Protein AF-K5YUV5-F1 (afdb_monomer_lite)

Structure (mmCIF, N/CA/C/O backbone):
data_AF-K5YUV5-F1
#
_entry.id   AF-K5YUV5-F1
#
loop_
_atom_site.group_PDB
_atom_site.id
_atom_site.type_symbol
_atom_site.label_atom_id
_atom_site.label_alt_id
_atom_site.label_comp_id
_atom_site.label_asym_id
_atom_site.label_entity_id
_atom_site.label_seq_id
_atom_site.pdbx_PDB_ins_code
_atom_site.Cartn_x
_atom_site.Cartn_y
_atom_site.Cartn_z
_atom_site.occupancy
_atom_site.B_iso_or_equiv
_atom_site.auth_seq_id
_atom_site.auth_comp_id
_atom_site.auth_asym_id
_atom_site.auth_atom_id
_atom_site.pdbx_PDB_model_num
ATOM 1 N N . MET A 1 1 ? 18.584 -21.346 -9.685 1.00 51.97 1 MET A N 1
ATOM 2 C CA . MET A 1 1 ? 19.567 -20.514 -10.419 1.00 51.97 1 MET A CA 1
ATOM 3 C C . MET A 1 1 ? 19.430 -19.004 -10.190 1.00 51.97 1 MET A C 1
ATOM 5 O O . MET A 1 1 ? 20.177 -18.525 -9.355 1.00 51.97 1 MET A O 1
ATOM 9 N N . ILE A 1 2 ? 18.523 -18.225 -10.816 1.00 59.28 2 ILE A N 1
ATOM 10 C CA . ILE A 1 2 ? 18.472 -16.748 -10.579 1.00 59.28 2 ILE A CA 1
ATOM 11 C C . ILE A 1 2 ? 18.138 -16.396 -9.119 1.00 59.28 2 ILE A C 1
ATOM 13 O O . ILE A 1 2 ? 18.757 -15.507 -8.543 1.00 59.28 2 ILE A O 1
ATOM 17 N N . TYR A 1 3 ? 17.198 -17.115 -8.500 1.00 56.66 3 TYR A N 1
ATOM 18 C CA . TYR A 1 3 ? 16.814 -16.885 -7.101 1.00 56.66 3 TYR A CA 1
ATOM 19 C C . TYR A 1 3 ? 17.945 -17.167 -6.107 1.00 56.66 3 TYR A C 1
ATOM 21 O O . TYR A 1 3 ? 18.105 -16.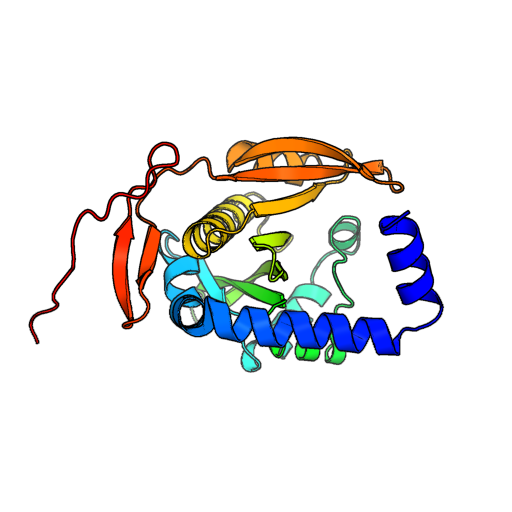430 -5.141 1.00 56.66 3 TYR A O 1
ATOM 29 N N . GLU A 1 4 ? 18.756 -18.193 -6.362 1.00 59.91 4 GLU A N 1
ATOM 30 C CA . GLU A 1 4 ? 19.923 -18.519 -5.533 1.00 59.91 4 GLU A CA 1
ATOM 31 C C . GLU A 1 4 ? 21.031 -17.487 -5.726 1.00 59.91 4 GLU A C 1
ATOM 33 O O . GLU A 1 4 ? 21.670 -17.084 -4.761 1.00 59.91 4 GLU A O 1
ATOM 38 N N . LEU A 1 5 ? 21.204 -16.985 -6.954 1.00 64.62 5 LEU A N 1
ATOM 39 C CA . LEU A 1 5 ? 22.136 -15.899 -7.236 1.00 64.62 5 LEU A CA 1
ATOM 40 C C . LEU A 1 5 ? 21.724 -14.611 -6.511 1.00 64.62 5 LEU A C 1
ATOM 42 O O . LEU A 1 5 ? 22.554 -13.975 -5.874 1.00 64.62 5 LEU A O 1
ATOM 46 N N . ALA A 1 6 ? 20.437 -14.253 -6.552 1.00 62.56 6 ALA A N 1
ATOM 47 C CA . ALA A 1 6 ? 19.901 -13.102 -5.828 1.00 62.56 6 ALA A CA 1
ATOM 48 C C . ALA A 1 6 ? 20.069 -13.255 -4.308 1.00 62.56 6 ALA A C 1
ATOM 50 O O . ALA A 1 6 ? 20.404 -12.287 -3.629 1.00 62.56 6 ALA A O 1
ATOM 51 N N . TYR A 1 7 ? 19.885 -14.471 -3.786 1.00 63.25 7 TYR A N 1
ATOM 52 C CA . TYR A 1 7 ? 20.109 -14.783 -2.376 1.00 63.25 7 TYR A CA 1
ATOM 53 C C . TYR A 1 7 ? 21.587 -14.606 -1.984 1.00 63.25 7 TYR A C 1
ATOM 55 O O . TYR A 1 7 ? 21.886 -13.905 -1.020 1.00 63.25 7 TYR A O 1
ATOM 63 N N . ILE A 1 8 ? 22.518 -15.135 -2.786 1.00 65.94 8 ILE A N 1
ATOM 64 C CA . ILE A 1 8 ? 23.969 -15.001 -2.567 1.00 65.94 8 ILE A CA 1
ATOM 65 C C . ILE A 1 8 ? 24.424 -13.539 -2.675 1.00 65.94 8 ILE A C 1
ATOM 67 O O . ILE A 1 8 ? 25.213 -13.083 -1.848 1.00 65.94 8 ILE A O 1
ATOM 71 N N . ILE A 1 9 ? 23.924 -12.793 -3.664 1.00 61.84 9 ILE A N 1
ATOM 72 C CA . ILE A 1 9 ? 24.226 -11.364 -3.834 1.00 61.84 9 ILE A CA 1
ATOM 73 C C . ILE A 1 9 ? 23.729 -10.577 -2.617 1.00 61.84 9 ILE A C 1
ATOM 75 O O . ILE A 1 9 ? 24.479 -9.775 -2.069 1.00 61.84 9 ILE A O 1
ATOM 79 N N . LYS A 1 10 ? 22.506 -10.848 -2.147 1.00 60.16 10 LYS A N 1
ATOM 80 C CA . LYS A 1 10 ? 21.942 -10.193 -0.961 1.00 60.16 10 LYS A CA 1
ATOM 81 C C . LYS A 1 10 ? 22.751 -10.483 0.308 1.00 60.16 10 LYS A C 1
ATOM 83 O O . LYS A 1 10 ? 22.954 -9.575 1.107 1.00 60.16 10 LYS A O 1
ATOM 88 N N . GLU A 1 11 ? 23.202 -11.721 0.503 1.00 64.31 11 GLU A N 1
ATOM 89 C CA . GLU A 1 11 ? 23.924 -12.110 1.723 1.00 64.31 11 GLU A CA 1
ATOM 90 C C . GLU A 1 11 ? 25.406 -11.720 1.725 1.00 64.31 11 GLU A C 1
ATOM 92 O O . GLU A 1 11 ? 25.952 -11.431 2.787 1.00 64.31 11 GLU A O 1
ATOM 97 N N . ARG A 1 12 ? 26.077 -11.717 0.564 1.00 65.75 12 ARG A N 1
ATOM 98 C CA . ARG A 1 12 ? 27.537 -11.515 0.487 1.00 65.75 12 ARG A CA 1
ATOM 99 C C . ARG A 1 12 ? 27.966 -10.183 -0.122 1.00 65.75 12 ARG A C 1
ATOM 101 O O . ARG A 1 12 ? 29.125 -9.812 0.029 1.00 65.75 12 ARG A O 1
ATOM 108 N N . LEU A 1 13 ? 27.074 -9.476 -0.819 1.00 68.25 13 LEU A N 1
ATOM 109 C CA . LEU A 1 13 ? 27.384 -8.267 -1.591 1.00 68.25 13 LEU A CA 1
ATOM 110 C C . LEU A 1 13 ? 26.270 -7.221 -1.417 1.00 68.25 13 LEU A C 1
ATOM 112 O O . LEU A 1 13 ? 25.667 -6.768 -2.390 1.00 68.25 13 LEU A O 1
ATOM 116 N N . SER A 1 14 ? 26.003 -6.821 -0.169 1.00 68.12 14 SER A N 1
ATOM 117 C CA . SER A 1 14 ? 24.954 -5.844 0.171 1.00 68.12 14 SER A CA 1
ATOM 118 C C . SER A 1 14 ? 25.060 -4.537 -0.625 1.00 68.12 14 SER A C 1
ATOM 120 O O . SER A 1 14 ? 24.041 -3.991 -1.027 1.00 68.12 14 SER A O 1
ATOM 122 N N . PHE A 1 15 ? 26.275 -4.092 -0.968 1.00 72.94 15 PHE A N 1
ATOM 123 C CA . PHE A 1 15 ? 26.473 -2.901 -1.801 1.00 72.94 15 PHE A CA 1
ATOM 124 C C . PHE A 1 15 ? 25.885 -3.047 -3.217 1.00 72.94 15 PHE A C 1
ATOM 126 O O . PHE A 1 15 ? 25.394 -2.075 -3.783 1.00 72.94 15 PHE A O 1
ATOM 133 N N . ILE A 1 16 ? 25.916 -4.249 -3.809 1.00 76.94 16 ILE A N 1
ATOM 134 C CA . ILE A 1 16 ? 25.319 -4.505 -5.130 1.00 76.94 16 ILE A CA 1
ATOM 135 C C . ILE A 1 16 ? 23.802 -4.445 -5.016 1.00 76.94 16 ILE A C 1
ATOM 137 O O . ILE A 1 16 ? 23.136 -3.921 -5.906 1.00 76.94 16 ILE A O 1
ATOM 141 N N . TRP A 1 17 ? 23.257 -4.957 -3.913 1.00 76.38 17 TRP A N 1
ATOM 142 C CA . TRP A 1 17 ? 21.833 -4.859 -3.634 1.00 76.38 17 TRP A CA 1
ATOM 143 C C . TRP A 1 17 ? 21.384 -3.399 -3.517 1.00 76.38 17 TRP A C 1
ATOM 145 O O . TRP A 1 17 ? 20.415 -3.021 -4.171 1.00 76.38 17 TRP A O 1
ATOM 155 N N . ASP A 1 18 ? 22.139 -2.564 -2.800 1.00 78.25 18 ASP A N 1
ATOM 156 C CA . ASP A 1 18 ? 21.863 -1.127 -2.685 1.00 78.25 18 ASP A CA 1
ATOM 157 C C . ASP A 1 18 ? 21.904 -0.426 -4.055 1.00 78.25 18 ASP A C 1
ATOM 159 O O . ASP A 1 18 ? 21.045 0.400 -4.364 1.00 78.25 18 ASP A O 1
ATOM 163 N N . VAL A 1 19 ? 22.853 -0.797 -4.926 1.00 82.50 19 VAL A N 1
ATOM 164 C CA . VAL A 1 19 ? 22.934 -0.280 -6.306 1.00 82.50 19 VAL A CA 1
ATOM 165 C C . VAL A 1 19 ? 21.738 -0.728 -7.151 1.00 82.50 19 VAL A C 1
ATOM 167 O O . VAL A 1 19 ? 21.197 0.073 -7.914 1.00 82.50 19 VAL A O 1
ATOM 170 N N . ILE A 1 20 ? 21.296 -1.982 -7.020 1.00 83.50 20 ILE A N 1
ATOM 171 C CA . ILE A 1 20 ? 20.109 -2.496 -7.720 1.00 83.50 20 ILE A CA 1
ATOM 172 C C . ILE A 1 20 ? 18.850 -1.770 -7.237 1.00 83.50 20 ILE A C 1
ATOM 174 O O . ILE A 1 20 ? 18.031 -1.355 -8.060 1.00 83.50 20 ILE A O 1
ATOM 178 N N . GLU A 1 21 ? 18.692 -1.591 -5.924 1.00 83.06 21 GLU A N 1
ATOM 179 C CA . GLU A 1 21 ? 17.561 -0.860 -5.351 1.00 83.06 21 GLU A CA 1
ATOM 180 C C . GLU A 1 21 ? 17.558 0.602 -5.801 1.00 83.06 21 GLU A C 1
ATOM 182 O O . GLU A 1 21 ? 16.517 1.102 -6.234 1.00 83.06 21 GLU A O 1
ATOM 187 N N . TRP A 1 22 ? 18.720 1.260 -5.791 1.00 85.25 22 TRP A N 1
ATOM 188 C CA . TRP A 1 22 ? 18.882 2.621 -6.296 1.00 85.25 22 TRP A CA 1
ATOM 189 C C . TRP A 1 22 ? 18.563 2.727 -7.792 1.00 85.25 22 TRP A C 1
ATOM 191 O O . TRP A 1 22 ? 17.821 3.620 -8.209 1.00 85.25 22 TRP A O 1
ATOM 201 N N . GLY A 1 23 ? 19.063 1.792 -8.604 1.00 87.31 23 GLY A N 1
ATOM 202 C CA . GLY A 1 23 ? 18.792 1.737 -10.040 1.00 87.31 23 GLY A CA 1
ATOM 203 C C . GLY A 1 23 ? 17.304 1.547 -10.334 1.00 87.31 23 GLY A C 1
ATOM 204 O O . GLY A 1 23 ? 16.734 2.281 -11.144 1.00 87.31 23 GLY A O 1
ATOM 205 N N . ASN A 1 24 ? 16.646 0.629 -9.617 1.00 88.62 24 ASN A N 1
ATOM 206 C CA . ASN A 1 24 ? 15.199 0.431 -9.695 1.00 88.62 24 ASN A CA 1
ATOM 207 C C . ASN A 1 24 ? 14.446 1.710 -9.308 1.00 88.62 24 ASN A C 1
ATOM 209 O O . ASN A 1 24 ? 13.568 2.139 -10.052 1.00 88.62 24 ASN A O 1
ATOM 213 N N . ALA A 1 25 ? 14.823 2.350 -8.195 1.00 85.94 25 ALA A N 1
ATOM 214 C CA . ALA A 1 25 ? 14.215 3.595 -7.735 1.00 85.94 25 ALA A CA 1
ATOM 215 C C . ALA A 1 25 ? 14.311 4.704 -8.785 1.00 85.94 25 ALA A C 1
ATOM 217 O O . ALA A 1 25 ? 13.310 5.350 -9.111 1.00 85.94 25 ALA A O 1
ATOM 218 N N . LYS A 1 26 ? 15.505 4.901 -9.352 1.00 87.62 26 LYS A N 1
ATOM 219 C CA . LYS A 1 26 ? 15.762 5.964 -10.321 1.00 87.62 26 LYS A CA 1
ATOM 220 C C . LYS A 1 26 ? 15.006 5.738 -11.626 1.00 87.62 26 LYS A C 1
ATOM 222 O O . LYS A 1 26 ? 14.337 6.655 -12.092 1.00 87.62 26 LYS A O 1
ATOM 227 N N . ILE A 1 27 ? 15.086 4.536 -12.197 1.00 89.69 27 ILE A N 1
ATOM 228 C CA . ILE A 1 27 ? 14.436 4.223 -13.476 1.00 89.69 27 ILE A CA 1
ATOM 229 C C . ILE A 1 27 ? 12.913 4.247 -13.322 1.00 89.69 27 ILE A C 1
ATOM 231 O O . ILE A 1 27 ? 12.236 4.846 -14.151 1.00 89.69 27 ILE A O 1
ATOM 235 N N . PHE A 1 28 ? 12.372 3.669 -12.246 1.00 90.25 28 PHE A N 1
ATOM 236 C CA . PHE A 1 28 ? 10.933 3.697 -11.986 1.00 90.25 28 PHE A CA 1
ATOM 237 C C . PHE A 1 28 ? 10.432 5.137 -11.861 1.00 90.25 28 PHE A C 1
ATOM 239 O O . PHE A 1 28 ? 9.482 5.520 -12.534 1.00 90.25 28 PHE A O 1
ATOM 246 N N . SER A 1 29 ? 11.129 5.965 -11.078 1.00 85.38 29 SER A N 1
ATOM 247 C CA . SER A 1 29 ? 10.762 7.376 -10.922 1.00 85.38 29 SER A CA 1
ATOM 248 C C . SER A 1 29 ? 10.766 8.133 -12.243 1.00 85.38 29 SER A C 1
ATOM 250 O O . SER A 1 29 ? 9.959 9.030 -12.403 1.00 85.38 29 SER A O 1
ATOM 252 N N . LEU A 1 30 ? 11.660 7.796 -13.178 1.00 87.75 30 LEU A N 1
ATOM 253 C CA . LEU A 1 30 ? 11.712 8.433 -14.496 1.00 87.75 30 LEU A CA 1
ATOM 254 C C . LEU A 1 30 ? 10.591 7.955 -15.426 1.00 87.75 30 LEU A C 1
ATOM 256 O O . LEU A 1 30 ? 10.061 8.757 -16.189 1.00 87.75 30 LEU A O 1
ATOM 260 N N . ILE A 1 31 ? 10.247 6.665 -15.381 1.00 86.75 31 ILE A N 1
ATOM 261 C CA . ILE A 1 31 ? 9.192 6.086 -16.224 1.00 86.75 31 ILE A CA 1
ATOM 262 C C . ILE A 1 31 ? 7.814 6.606 -15.805 1.00 86.75 31 ILE A C 1
ATOM 264 O O . ILE A 1 31 ? 7.023 6.939 -16.681 1.00 86.75 31 ILE A O 1
ATOM 268 N N . TYR A 1 32 ? 7.563 6.698 -14.496 1.00 85.50 32 TYR A N 1
ATOM 269 C CA . TYR A 1 32 ? 6.247 7.006 -13.926 1.00 85.50 32 TYR A CA 1
ATOM 270 C C . TYR A 1 32 ? 6.145 8.423 -13.328 1.00 85.50 32 TYR A C 1
ATOM 272 O O . TYR A 1 32 ? 5.207 8.698 -12.589 1.00 85.50 32 TYR A O 1
ATOM 280 N N . ASP A 1 33 ? 7.105 9.332 -13.572 1.00 84.38 33 ASP A N 1
ATOM 281 C CA . ASP A 1 33 ? 7.188 10.631 -12.864 1.00 84.38 33 ASP A CA 1
ATOM 282 C C . ASP A 1 33 ? 5.877 11.431 -12.903 1.00 84.38 33 ASP A C 1
ATOM 284 O O . ASP A 1 33 ? 5.497 12.046 -11.912 1.00 84.38 33 ASP A O 1
ATOM 288 N N . LYS A 1 34 ? 5.171 11.400 -14.037 1.00 81.81 34 LYS A N 1
ATOM 289 C CA . LYS A 1 34 ? 3.939 12.173 -14.248 1.00 81.81 34 LYS A CA 1
ATOM 290 C C . LYS A 1 34 ? 2.766 11.557 -13.512 1.00 81.81 34 LYS A C 1
ATOM 292 O O . LYS A 1 34 ? 2.039 12.252 -12.815 1.00 81.81 34 LYS A O 1
ATOM 297 N N . GLU A 1 35 ? 2.614 10.248 -13.611 1.00 83.75 35 GLU A N 1
ATOM 298 C CA . GLU A 1 35 ? 1.583 9.502 -12.908 1.00 83.75 35 GLU A CA 1
ATOM 299 C C . GLU A 1 35 ? 1.791 9.588 -11.386 1.00 83.75 35 GLU A C 1
ATOM 301 O O . GLU A 1 35 ? 0.824 9.727 -10.635 1.00 83.75 35 GLU A O 1
ATOM 306 N N . LEU A 1 36 ? 3.052 9.607 -10.931 1.00 86.38 36 LEU A N 1
ATOM 307 C CA . LEU A 1 36 ? 3.415 9.798 -9.525 1.00 86.38 36 LEU A CA 1
ATOM 308 C C . LEU A 1 36 ? 2.977 11.167 -8.969 1.00 86.38 36 LEU A C 1
ATOM 310 O O . LEU A 1 36 ? 2.625 11.248 -7.793 1.00 86.38 36 LEU A O 1
ATOM 314 N N . GLN A 1 37 ? 2.953 12.225 -9.790 1.00 86.25 37 GLN A N 1
ATOM 315 C CA . GLN A 1 37 ? 2.534 13.574 -9.368 1.00 86.25 37 GLN A CA 1
ATOM 316 C C . GLN A 1 37 ? 1.037 13.670 -9.039 1.00 86.25 37 GLN A C 1
ATOM 318 O O . GLN A 1 37 ? 0.639 14.548 -8.278 1.00 86.25 37 GLN A O 1
ATOM 323 N N . HIS A 1 38 ? 0.215 12.758 -9.563 1.00 87.38 38 HIS A N 1
ATOM 324 C CA . HIS A 1 38 ? -1.240 12.770 -9.382 1.00 87.38 38 HIS A CA 1
ATOM 325 C C . HIS A 1 38 ? -1.744 11.660 -8.453 1.00 87.38 38 HIS A C 1
ATOM 327 O O . HIS A 1 38 ? -2.946 11.398 -8.379 1.00 87.38 38 HIS A O 1
ATOM 333 N N . LEU A 1 39 ? -0.845 10.995 -7.721 1.00 90.62 39 LEU A N 1
ATOM 334 C CA . LEU A 1 39 ? -1.214 9.854 -6.886 1.00 90.62 39 LEU A CA 1
ATOM 335 C C . LEU A 1 39 ? -2.219 10.187 -5.792 1.00 90.62 39 LEU A C 1
ATOM 337 O O . LEU A 1 39 ? -3.045 9.331 -5.494 1.00 90.62 39 LEU A O 1
ATOM 341 N N . ASP A 1 40 ? -2.184 11.394 -5.227 1.00 92.00 40 ASP A N 1
ATOM 342 C CA . ASP A 1 40 ? -3.180 11.831 -4.244 1.00 92.00 40 ASP A CA 1
ATOM 343 C C . ASP A 1 40 ? -4.596 11.818 -4.831 1.00 92.00 40 ASP A C 1
ATOM 345 O O . ASP A 1 40 ? -5.537 11.337 -4.208 1.00 92.00 40 ASP A O 1
ATOM 349 N N . GLU A 1 41 ? -4.756 12.269 -6.072 1.00 89.81 41 GLU A N 1
ATOM 350 C CA . GLU A 1 41 ? -6.052 12.282 -6.753 1.00 89.81 41 GLU A CA 1
ATOM 351 C C . GLU A 1 41 ? -6.494 10.861 -7.125 1.00 89.81 41 GLU A C 1
ATOM 353 O O . GLU A 1 41 ? -7.669 10.507 -6.987 1.00 89.81 41 GLU A O 1
ATOM 358 N N . VAL A 1 42 ? -5.547 10.027 -7.567 1.00 90.50 42 VAL A N 1
ATOM 359 C CA . VAL A 1 42 ? -5.804 8.634 -7.953 1.00 90.50 42 VAL A CA 1
ATOM 360 C C . VAL A 1 42 ? -6.163 7.775 -6.745 1.00 90.50 42 VAL A C 1
ATOM 362 O O . VAL A 1 42 ? -7.079 6.960 -6.853 1.00 90.50 42 VAL A O 1
ATOM 365 N N . ILE A 1 43 ? -5.482 7.941 -5.604 1.00 93.19 43 ILE A N 1
ATOM 366 C CA . ILE A 1 43 ? -5.739 7.170 -4.379 1.00 93.19 43 ILE A CA 1
ATOM 367 C C . ILE A 1 43 ? -7.007 7.647 -3.661 1.00 93.19 43 ILE A C 1
ATOM 369 O O . ILE A 1 43 ? -7.670 6.831 -3.025 1.00 93.19 43 ILE A O 1
ATOM 373 N N . ASP A 1 44 ? -7.421 8.908 -3.809 1.00 92.44 44 ASP A N 1
ATOM 374 C CA . ASP A 1 44 ? -8.589 9.466 -3.102 1.00 92.44 44 ASP A CA 1
ATOM 375 C C . ASP A 1 44 ? -9.899 9.410 -3.906 1.00 92.44 44 ASP A C 1
ATOM 377 O O . ASP A 1 44 ? -10.969 9.321 -3.324 1.00 92.44 44 ASP A O 1
ATOM 381 N N . GLY A 1 45 ? -9.812 9.356 -5.241 1.00 82.81 45 GLY A N 1
ATOM 382 C CA . GLY A 1 45 ? -10.907 9.403 -6.231 1.00 82.81 45 GLY A CA 1
ATOM 383 C C . GLY A 1 45 ? -12.341 8.979 -5.849 1.00 82.81 45 GLY A C 1
ATOM 384 O O . GLY A 1 45 ? -13.257 9.727 -6.171 1.00 82.81 45 GLY A O 1
ATOM 385 N N . ASP A 1 46 ? -12.557 7.838 -5.182 1.00 82.19 46 ASP A N 1
ATOM 386 C CA . ASP A 1 46 ? -13.900 7.330 -4.815 1.00 82.19 46 ASP A CA 1
ATOM 387 C C . ASP A 1 46 ? -14.098 7.145 -3.299 1.00 82.19 46 ASP A C 1
ATOM 389 O O . ASP A 1 46 ? -14.979 6.403 -2.845 1.00 82.19 46 ASP A O 1
ATOM 393 N N . ILE A 1 47 ? -13.234 7.754 -2.488 1.00 86.56 47 ILE A N 1
ATOM 394 C CA . ILE A 1 47 ? -13.308 7.648 -1.033 1.00 86.56 47 ILE A CA 1
ATOM 395 C C . ILE A 1 47 ? -14.334 8.647 -0.514 1.00 86.56 47 ILE A C 1
ATOM 397 O O . ILE A 1 47 ? -14.334 9.827 -0.853 1.00 86.56 47 ILE A O 1
ATOM 401 N N . VAL A 1 48 ? -15.249 8.142 0.308 1.00 86.75 48 VAL A N 1
ATOM 402 C CA . VAL A 1 48 ? -16.358 8.924 0.845 1.00 86.75 48 VAL A CA 1
ATOM 403 C C . VAL A 1 48 ? -15.992 9.466 2.224 1.00 86.75 48 VAL A C 1
ATOM 405 O O . VAL A 1 48 ? -15.413 8.760 3.052 1.00 86.75 48 VAL A O 1
ATOM 408 N N . SER A 1 49 ? -16.403 10.711 2.481 1.00 87.00 49 SER A N 1
ATOM 409 C CA . SER A 1 49 ? -16.368 11.342 3.804 1.00 87.00 49 SER A CA 1
ATOM 410 C C . SER A 1 49 ? -16.954 10.410 4.884 1.00 87.00 49 SER A C 1
ATOM 412 O O . SER A 1 49 ? -17.982 9.775 4.636 1.00 87.00 49 SER A O 1
ATOM 414 N N . PRO A 1 50 ? -16.347 10.313 6.080 1.00 92.75 50 PRO A N 1
ATOM 415 C CA . PRO A 1 50 ? -15.294 11.180 6.620 1.00 92.75 50 PRO A CA 1
ATOM 416 C C . PRO A 1 50 ? -13.867 10.768 6.237 1.00 92.75 50 PRO A C 1
ATOM 418 O O . PRO A 1 50 ? -12.917 11.330 6.778 1.00 92.75 50 PRO A O 1
ATOM 421 N N . TYR A 1 51 ? -13.699 9.793 5.345 1.00 95.31 51 TYR A N 1
ATOM 422 C CA . TYR A 1 51 ? -12.388 9.257 5.013 1.00 95.31 51 TYR A CA 1
ATOM 423 C C . TYR A 1 51 ? -11.715 10.008 3.869 1.00 95.31 51 TYR A C 1
ATOM 425 O O . TYR A 1 51 ? -12.380 10.525 2.972 1.00 95.31 51 TYR A O 1
ATOM 433 N N . LYS A 1 52 ? -10.383 10.014 3.898 1.00 95.50 52 LYS A N 1
ATOM 434 C CA . LYS A 1 52 ? -9.526 10.489 2.813 1.00 95.50 52 LYS A CA 1
ATOM 435 C C . LYS A 1 52 ? -8.296 9.596 2.707 1.00 95.50 52 LYS A C 1
ATOM 437 O O . LYS A 1 52 ? -7.739 9.205 3.732 1.00 95.50 52 LYS A O 1
ATOM 442 N N . MET A 1 53 ? -7.847 9.285 1.494 1.00 96.25 53 MET A N 1
ATOM 443 C CA . MET A 1 53 ? -6.506 8.728 1.296 1.00 96.25 53 MET A CA 1
ATOM 444 C C . MET A 1 53 ? -5.596 9.714 0.596 1.00 96.25 53 MET A C 1
ATOM 446 O O . MET A 1 53 ? -6.023 10.534 -0.207 1.00 96.25 53 MET A O 1
ATOM 450 N N . ARG A 1 54 ? -4.312 9.620 0.919 1.00 95.56 54 ARG A N 1
ATOM 451 C CA . ARG A 1 54 ? -3.261 10.417 0.294 1.00 95.56 54 ARG A CA 1
ATOM 452 C C . ARG A 1 54 ? -1.910 9.747 0.471 1.00 95.56 54 ARG A C 1
ATOM 454 O O . ARG A 1 54 ? -1.744 8.889 1.344 1.00 95.56 54 ARG A O 1
ATOM 461 N N . VAL A 1 55 ? -0.958 10.149 -0.351 1.00 95.69 55 VAL A N 1
ATOM 462 C CA . VAL A 1 55 ? 0.452 9.810 -0.219 1.00 95.69 55 VAL A CA 1
ATOM 463 C C . VAL A 1 55 ? 0.984 10.402 1.090 1.00 95.69 55 VAL A C 1
ATOM 465 O O . VAL A 1 55 ? 0.593 11.491 1.531 1.00 95.69 55 VAL A O 1
ATOM 468 N N . VAL A 1 56 ? 1.849 9.642 1.751 1.00 95.44 56 VAL A N 1
ATOM 469 C CA . VAL A 1 56 ? 2.559 10.087 2.952 1.00 95.44 56 VAL A CA 1
ATOM 470 C C . VAL A 1 56 ? 3.601 11.128 2.569 1.00 95.44 56 VAL A C 1
ATOM 472 O O . VAL A 1 56 ? 4.319 10.974 1.584 1.00 95.44 56 VAL A O 1
ATOM 475 N N . ASN A 1 57 ? 3.730 12.162 3.392 1.00 92.25 57 ASN A N 1
ATOM 476 C CA . ASN A 1 57 ? 4.828 13.117 3.316 1.00 92.25 57 ASN A CA 1
ATOM 477 C C . ASN A 1 57 ? 5.563 13.213 4.662 1.00 92.25 57 ASN A C 1
ATOM 479 O O . ASN A 1 57 ? 5.133 12.665 5.675 1.00 92.25 57 ASN A O 1
ATOM 483 N N . GLU A 1 58 ? 6.679 13.939 4.685 1.00 91.81 58 GLU A N 1
ATOM 484 C CA . GLU A 1 58 ? 7.536 14.068 5.871 1.00 91.81 58 GLU A CA 1
ATOM 485 C C . GLU A 1 58 ? 6.798 14.581 7.120 1.00 91.81 58 GLU A C 1
ATOM 487 O O . GLU A 1 58 ? 7.133 14.193 8.242 1.00 91.81 58 GLU A O 1
ATOM 492 N N . LYS A 1 59 ? 5.760 15.414 6.950 1.00 92.81 59 LYS A N 1
ATOM 493 C CA . LYS A 1 59 ? 4.984 15.970 8.072 1.00 92.81 59 LYS A CA 1
ATOM 494 C C . LYS A 1 59 ? 4.138 14.912 8.779 1.00 92.81 59 LYS A C 1
ATOM 496 O O . LYS A 1 59 ? 3.761 15.121 9.927 1.00 92.81 59 LYS A O 1
ATOM 501 N N . ASP A 1 60 ? 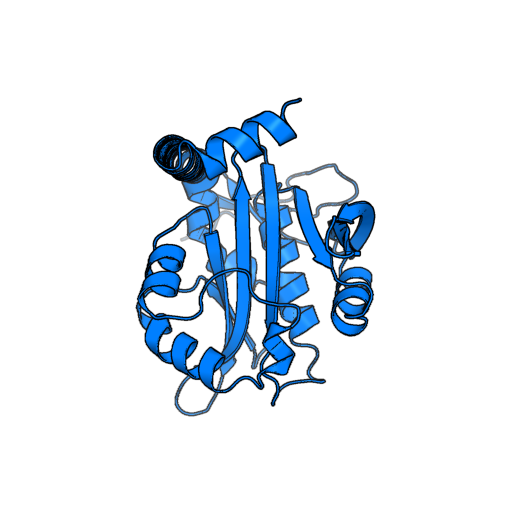3.869 13.781 8.127 1.00 94.06 60 ASP A N 1
ATOM 502 C CA . ASP A 1 60 ? 3.087 12.682 8.697 1.00 94.06 60 ASP A CA 1
ATOM 503 C C . ASP A 1 60 ? 3.916 11.770 9.601 1.00 94.06 60 ASP A C 1
ATOM 505 O O . ASP A 1 60 ? 3.346 10.995 10.363 1.00 94.06 60 ASP A O 1
ATOM 509 N N . ILE A 1 61 ? 5.251 11.833 9.534 1.00 94.19 61 ILE A N 1
ATOM 510 C CA . ILE A 1 61 ? 6.134 10.893 10.240 1.00 94.19 61 ILE A CA 1
ATOM 511 C C . ILE A 1 61 ? 5.853 10.850 11.752 1.00 94.19 61 ILE A C 1
ATOM 513 O O . ILE A 1 61 ? 5.743 9.742 12.280 1.00 94.19 61 ILE A O 1
ATOM 517 N N . PRO A 1 62 ? 5.683 11.981 12.469 1.00 94.81 62 PRO A N 1
ATOM 518 C CA . PRO A 1 62 ? 5.320 11.941 13.886 1.00 94.81 62 PRO A CA 1
ATOM 519 C C . PRO A 1 62 ? 3.986 11.225 14.143 1.00 94.81 62 PRO A C 1
ATOM 521 O O . PRO A 1 62 ? 3.910 10.370 15.023 1.00 94.81 62 PRO A O 1
ATOM 524 N N . ALA A 1 63 ? 2.956 11.514 13.342 1.00 94.62 63 ALA A N 1
ATOM 525 C CA . ALA A 1 63 ? 1.638 10.897 13.481 1.00 94.62 63 ALA A CA 1
ATOM 526 C C . ALA A 1 63 ? 1.655 9.402 13.116 1.00 94.62 63 ALA A C 1
ATOM 528 O O . ALA A 1 63 ? 0.973 8.603 13.752 1.00 94.62 63 ALA A O 1
ATOM 529 N N . LEU A 1 64 ? 2.470 9.001 12.136 1.00 95.31 64 LEU A N 1
ATOM 530 C CA . LEU A 1 64 ? 2.681 7.600 11.772 1.00 95.31 64 LEU A CA 1
ATOM 531 C C . LEU A 1 64 ? 3.367 6.815 12.886 1.00 95.31 64 LEU A C 1
ATOM 533 O O . LEU A 1 64 ? 2.958 5.693 13.167 1.00 95.31 64 LEU A O 1
ATOM 537 N N . LEU A 1 65 ? 4.383 7.395 13.532 1.00 95.25 65 LEU A N 1
ATOM 538 C CA . LEU A 1 65 ? 5.033 6.771 14.686 1.00 95.25 65 LEU A CA 1
ATOM 539 C C . LEU A 1 65 ? 4.016 6.521 15.802 1.00 95.25 65 LEU A C 1
ATOM 541 O O . LEU A 1 65 ? 3.904 5.392 16.270 1.00 95.25 65 LEU A O 1
ATOM 545 N N . MET A 1 66 ? 3.204 7.528 16.138 1.00 94.56 66 MET A N 1
ATOM 546 C CA . MET A 1 66 ? 2.127 7.381 17.124 1.00 94.56 66 MET A CA 1
ATOM 547 C C . MET A 1 66 ? 1.093 6.32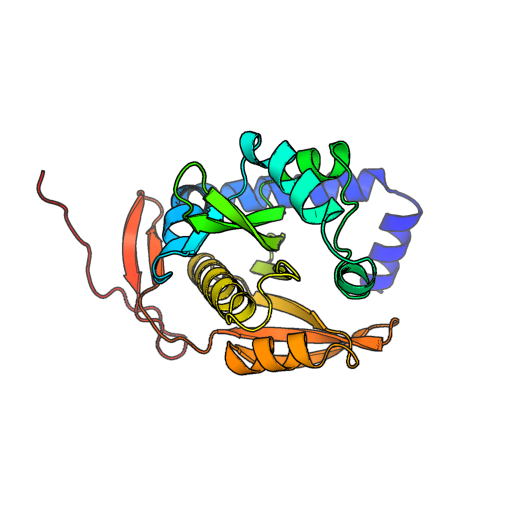9 16.707 1.00 94.56 66 MET A C 1
ATOM 549 O O . MET A 1 66 ? 0.664 5.526 17.533 1.00 94.56 66 MET A O 1
ATOM 553 N N . PHE A 1 67 ? 0.711 6.303 15.426 1.00 95.31 67 PHE A N 1
ATOM 554 C CA . PHE A 1 67 ? -0.206 5.305 14.883 1.00 95.31 67 PHE A CA 1
ATOM 555 C C . PHE A 1 67 ? 0.350 3.885 15.029 1.00 95.31 67 PHE A C 1
ATOM 557 O O . PHE A 1 67 ? -0.385 2.999 15.451 1.00 95.31 67 PHE A O 1
ATOM 564 N N . PHE A 1 68 ? 1.626 3.648 14.710 1.00 95.06 68 PHE A N 1
ATOM 565 C CA . PHE A 1 68 ? 2.233 2.322 14.861 1.00 95.06 68 PHE A CA 1
ATOM 566 C C . PHE A 1 68 ? 2.407 1.934 16.334 1.00 95.06 68 PHE A C 1
ATOM 568 O O . PHE A 1 68 ? 2.145 0.786 16.687 1.00 95.06 68 PHE A O 1
ATOM 575 N N . GLU A 1 69 ? 2.799 2.872 17.197 1.00 93.69 69 GLU A N 1
ATOM 576 C CA . GLU A 1 69 ? 2.942 2.636 18.640 1.00 93.69 69 GLU A CA 1
ATOM 577 C C . GLU A 1 69 ? 1.611 2.296 19.324 1.00 93.69 69 GLU A C 1
ATOM 579 O O . GLU A 1 69 ? 1.598 1.516 20.278 1.00 93.69 69 GLU A O 1
ATOM 584 N N . SER A 1 70 ? 0.489 2.833 18.832 1.00 92.62 70 SER A N 1
ATOM 585 C CA . SER A 1 70 ? -0.840 2.549 19.382 1.00 92.62 70 SER A CA 1
ATOM 586 C C . SER A 1 70 ? -1.411 1.191 18.960 1.00 92.62 70 SER A C 1
ATOM 588 O O . SER A 1 70 ? -2.372 0.719 19.574 1.00 92.62 70 SER A O 1
ATOM 590 N N . GLN A 1 71 ? -0.841 0.535 17.940 1.00 93.50 71 GLN A N 1
ATOM 591 C CA . GLN A 1 71 ? -1.362 -0.748 17.476 1.00 93.50 71 GLN A CA 1
ATOM 592 C C . GLN A 1 71 ? -1.010 -1.885 18.449 1.00 93.50 71 GLN A C 1
ATOM 594 O O . GLN A 1 71 ? 0.125 -1.982 18.927 1.00 93.50 71 GLN A O 1
ATOM 599 N N . PRO A 1 72 ? -1.940 -2.820 18.714 1.00 92.19 72 PRO A N 1
ATOM 600 C CA . PRO A 1 72 ? -1.620 -3.982 19.522 1.00 92.19 72 PRO A CA 1
ATOM 601 C C . PRO A 1 72 ? -0.593 -4.878 18.812 1.00 92.19 72 PRO A C 1
ATOM 603 O O . PRO A 1 72 ? -0.585 -4.995 17.585 1.00 92.19 72 PRO A O 1
ATOM 606 N N . LYS A 1 73 ? 0.283 -5.526 19.595 1.00 89.06 73 LYS A N 1
ATOM 607 C CA . LYS A 1 73 ? 1.450 -6.281 19.090 1.00 89.06 73 LYS A CA 1
ATOM 608 C C . LYS A 1 73 ? 1.091 -7.347 18.051 1.00 89.06 73 LYS A C 1
ATOM 610 O O . LYS A 1 73 ? 1.854 -7.575 17.118 1.00 89.06 73 LYS A O 1
ATOM 615 N N . ASP A 1 74 ? -0.071 -7.974 18.201 1.00 88.00 74 ASP A N 1
ATOM 616 C CA . ASP A 1 74 ? -0.585 -9.000 17.291 1.00 88.00 74 ASP A CA 1
ATOM 617 C C . ASP A 1 74 ? -0.893 -8.466 15.881 1.00 88.00 74 ASP A C 1
ATOM 619 O O . ASP A 1 74 ? -0.838 -9.218 14.908 1.00 88.00 74 ASP A O 1
ATOM 623 N N . SER A 1 75 ? -1.143 -7.161 15.740 1.00 85.12 75 SER A N 1
ATOM 624 C CA . SER A 1 75 ? -1.395 -6.512 14.448 1.00 85.12 75 SER A CA 1
ATOM 625 C C . SER A 1 75 ? -0.169 -6.561 13.530 1.00 85.12 75 SER A C 1
ATOM 627 O O . SER A 1 75 ? -0.311 -6.497 12.309 1.00 85.12 75 SER A O 1
ATOM 629 N N . PHE A 1 76 ? 1.022 -6.761 14.102 1.00 89.06 76 PHE A N 1
ATOM 630 C CA . PHE A 1 76 ? 2.282 -6.893 13.374 1.00 89.06 76 PHE A CA 1
ATOM 631 C C . PHE A 1 76 ? 2.659 -8.342 13.045 1.00 89.06 76 PHE A C 1
ATOM 633 O O . PHE A 1 76 ? 3.582 -8.550 12.258 1.00 89.06 76 PHE A O 1
ATOM 640 N N . ASN A 1 77 ? 1.929 -9.346 13.556 1.00 86.69 77 ASN A N 1
ATOM 641 C CA . ASN A 1 77 ? 2.206 -10.766 13.277 1.00 86.69 77 ASN A CA 1
ATOM 642 C C . ASN A 1 77 ? 2.216 -11.065 11.771 1.00 86.69 77 ASN A C 1
ATOM 644 O O . ASN A 1 77 ? 3.010 -11.869 11.294 1.00 86.69 77 ASN A O 1
ATOM 648 N N . PHE A 1 78 ? 1.349 -10.379 11.021 1.00 83.81 78 PHE A N 1
ATOM 649 C CA . PHE A 1 78 ? 1.207 -10.537 9.572 1.00 83.81 78 PHE A CA 1
ATOM 650 C C . PHE A 1 78 ? 1.572 -9.271 8.784 1.00 83.81 78 PHE A C 1
ATOM 652 O O . PHE A 1 78 ? 1.386 -9.230 7.568 1.00 83.81 78 PHE A O 1
ATOM 659 N N . PHE A 1 79 ? 2.047 -8.223 9.461 1.00 85.50 79 PHE A N 1
ATOM 660 C CA . PHE A 1 79 ? 2.367 -6.939 8.847 1.00 85.50 79 PHE A CA 1
ATOM 661 C C . PHE A 1 79 ? 3.658 -6.373 9.437 1.00 85.50 79 PHE A C 1
ATOM 663 O O . PHE A 1 79 ? 3.647 -5.602 10.390 1.00 85.50 79 PHE A O 1
ATOM 670 N N . ASN A 1 80 ? 4.786 -6.762 8.846 1.00 84.69 80 ASN A N 1
ATOM 671 C CA . ASN A 1 80 ? 6.104 -6.249 9.212 1.00 84.69 80 ASN A CA 1
ATOM 672 C C . ASN A 1 80 ? 6.970 -6.009 7.958 1.00 84.69 80 ASN A C 1
ATOM 674 O O . ASN A 1 80 ? 7.969 -6.697 7.742 1.00 84.69 80 ASN A O 1
ATOM 678 N N . PRO A 1 81 ? 6.544 -5.103 7.056 1.00 82.56 81 PRO A N 1
ATOM 679 C CA . PRO A 1 81 ? 7.221 -4.876 5.777 1.00 82.56 81 PRO A CA 1
ATOM 680 C C . PRO A 1 81 ? 8.571 -4.157 5.918 1.00 82.56 81 PRO A C 1
ATOM 682 O O . PRO A 1 81 ? 9.414 -4.242 5.025 1.00 82.56 81 PRO A O 1
ATOM 685 N N . HIS A 1 82 ? 8.764 -3.440 7.021 1.00 83.69 82 HIS A N 1
ATOM 686 C CA . HIS A 1 82 ? 9.962 -2.694 7.380 1.00 83.69 82 HIS A CA 1
ATOM 687 C C . HIS A 1 82 ? 9.942 -2.429 8.886 1.00 83.69 82 HIS A C 1
ATOM 689 O O . HIS A 1 82 ? 8.933 -2.646 9.554 1.00 83.69 82 HIS A O 1
ATOM 695 N N . LYS A 1 83 ? 11.043 -1.909 9.428 1.00 84.81 83 LYS A N 1
ATOM 696 C CA . LYS A 1 83 ? 11.053 -1.437 10.814 1.00 84.81 83 LYS A CA 1
ATOM 697 C C . LYS A 1 83 ? 10.185 -0.181 10.941 1.00 84.81 83 LYS A C 1
ATOM 699 O O . LYS A 1 83 ? 10.186 0.662 10.045 1.00 84.81 83 LYS A O 1
ATOM 704 N N . PHE A 1 84 ? 9.483 -0.042 12.060 1.00 87.12 84 PHE A N 1
ATOM 705 C CA . PHE A 1 84 ? 8.577 1.082 12.334 1.00 87.12 84 PHE A CA 1
ATOM 706 C C . PHE A 1 84 ? 9.241 2.215 13.132 1.00 87.12 84 PHE A C 1
ATOM 708 O O . PHE A 1 84 ? 8.563 3.022 13.753 1.00 87.12 84 PHE A O 1
ATOM 715 N N . ASP A 1 85 ? 10.574 2.279 13.135 1.00 89.69 85 ASP A N 1
ATOM 716 C CA . ASP A 1 85 ? 11.320 3.381 13.742 1.00 89.69 85 ASP A CA 1
ATOM 717 C C . ASP A 1 85 ? 11.410 4.599 12.804 1.00 89.69 85 ASP A C 1
ATOM 719 O O . ASP A 1 85 ? 11.276 4.483 11.582 1.00 89.69 85 ASP A O 1
ATOM 723 N N . LYS A 1 86 ? 11.692 5.778 13.374 1.00 89.50 86 LYS A N 1
ATOM 724 C CA . LYS A 1 86 ? 11.755 7.052 12.638 1.00 89.50 86 LYS A CA 1
ATOM 725 C C . LYS A 1 86 ? 12.703 7.013 11.436 1.00 89.50 86 LYS A C 1
ATOM 727 O O . LYS A 1 86 ? 12.364 7.541 10.382 1.00 89.50 86 LYS A O 1
ATOM 732 N N . CYS A 1 87 ? 13.884 6.409 11.586 1.00 88.81 87 CYS A N 1
ATOM 733 C CA . CYS A 1 87 ? 14.890 6.360 10.523 1.00 88.81 87 CYS A CA 1
ATOM 734 C C . CYS A 1 87 ? 14.399 5.506 9.349 1.00 88.81 87 CYS A C 1
ATOM 736 O O . CYS A 1 87 ? 14.532 5.892 8.189 1.00 88.81 87 CYS A O 1
ATOM 738 N N . SER A 1 88 ? 13.790 4.364 9.656 1.00 88.12 88 SER A N 1
ATOM 739 C CA . SER A 1 88 ? 13.245 3.450 8.657 1.00 88.12 88 SER A CA 1
ATOM 740 C C . SER A 1 88 ? 12.026 4.031 7.936 1.00 88.12 88 SER A C 1
ATOM 742 O O . SER A 1 88 ? 11.945 3.913 6.715 1.00 88.12 88 SER A O 1
ATOM 744 N N . ILE A 1 89 ? 11.125 4.714 8.654 1.00 90.38 89 ILE A N 1
ATOM 745 C CA . ILE A 1 89 ? 9.975 5.401 8.046 1.00 90.38 89 ILE A CA 1
ATOM 746 C C . ILE A 1 89 ? 10.447 6.545 7.144 1.00 90.38 89 ILE A C 1
ATOM 748 O O . ILE A 1 89 ? 10.013 6.610 5.998 1.00 90.38 89 ILE A O 1
ATOM 752 N N . GLN A 1 90 ? 11.375 7.392 7.606 1.00 91.25 90 GLN A N 1
ATOM 753 C CA . GLN A 1 90 ? 11.916 8.493 6.799 1.00 91.25 90 GLN A CA 1
ATOM 754 C C . GLN A 1 90 ? 12.494 7.983 5.473 1.00 91.25 90 GLN A C 1
ATOM 756 O O . GLN A 1 90 ? 12.102 8.444 4.408 1.00 91.25 90 GLN A O 1
ATOM 761 N N . LYS A 1 91 ? 13.350 6.953 5.527 1.00 87.50 91 LYS A N 1
ATOM 762 C CA . LYS A 1 91 ? 13.947 6.348 4.325 1.00 87.50 91 LYS A CA 1
ATOM 763 C C . LYS A 1 91 ? 12.914 5.863 3.316 1.00 87.50 91 LYS A C 1
ATOM 765 O O . LYS A 1 91 ? 13.192 5.849 2.122 1.00 87.50 91 LYS A O 1
ATOM 770 N N . ILE A 1 92 ? 11.769 5.393 3.798 1.00 88.94 92 ILE A N 1
ATOM 771 C CA . ILE A 1 92 ? 10.693 4.898 2.951 1.00 88.94 92 ILE A CA 1
ATOM 772 C C . ILE A 1 92 ? 9.895 6.052 2.346 1.00 88.94 92 ILE A C 1
ATOM 774 O O . ILE A 1 92 ? 9.613 6.007 1.154 1.00 88.94 92 ILE A O 1
ATOM 778 N N . VAL A 1 93 ? 9.581 7.084 3.131 1.00 88.94 93 VAL A N 1
ATOM 779 C CA . VAL A 1 93 ? 8.894 8.292 2.644 1.00 88.94 93 VAL A CA 1
ATOM 780 C C . VAL A 1 93 ? 9.710 8.987 1.551 1.00 88.94 93 VAL A C 1
ATOM 782 O O . VAL A 1 93 ? 9.150 9.419 0.546 1.00 88.94 93 VAL A O 1
ATOM 785 N N . ASP A 1 94 ? 11.036 8.993 1.681 1.00 85.69 94 ASP A N 1
ATOM 786 C CA . ASP A 1 94 ? 11.940 9.584 0.687 1.00 85.69 94 ASP A CA 1
ATOM 787 C C . ASP A 1 94 ? 12.086 8.715 -0.582 1.00 85.69 94 ASP A C 1
ATOM 789 O O . ASP A 1 94 ? 12.649 9.146 -1.596 1.00 85.69 94 ASP A O 1
ATOM 793 N N . ASN A 1 95 ? 11.603 7.468 -0.548 1.00 82.44 95 ASN A N 1
ATOM 794 C CA . ASN A 1 95 ? 11.822 6.489 -1.601 1.00 82.44 95 ASN A CA 1
ATOM 795 C C . ASN A 1 95 ? 10.626 6.374 -2.555 1.00 82.44 95 ASN A C 1
ATOM 797 O O . ASN A 1 95 ? 9.627 5.715 -2.280 1.00 82.44 95 ASN A O 1
ATOM 801 N N . ARG A 1 96 ? 10.797 6.900 -3.770 1.00 79.12 96 ARG A N 1
ATOM 802 C CA . ARG A 1 96 ? 9.772 6.909 -4.827 1.00 79.12 96 ARG A CA 1
ATOM 803 C C . ARG A 1 96 ? 9.311 5.533 -5.338 1.00 79.12 96 ARG A C 1
ATOM 805 O O . ARG A 1 96 ? 8.257 5.465 -5.962 1.00 79.12 96 ARG A O 1
ATOM 812 N N . VAL A 1 97 ? 10.053 4.442 -5.104 1.00 85.56 97 VAL A N 1
ATOM 813 C CA . VAL A 1 97 ? 9.558 3.074 -5.402 1.00 85.56 97 VAL A CA 1
ATOM 814 C C . VAL A 1 97 ? 8.835 2.426 -4.235 1.00 85.56 97 VAL A C 1
ATOM 816 O O . VAL A 1 97 ? 8.155 1.423 -4.436 1.00 85.56 97 VAL A O 1
ATOM 819 N N . PHE A 1 98 ? 8.974 2.966 -3.028 1.00 89.25 98 PHE A N 1
ATOM 820 C CA . PHE A 1 98 ? 8.233 2.518 -1.860 1.00 89.25 98 PHE A CA 1
ATOM 821 C C . PHE A 1 98 ? 7.160 3.557 -1.543 1.00 89.25 98 PHE A C 1
ATOM 823 O O . PHE A 1 98 ? 7.266 4.355 -0.618 1.00 89.25 98 PHE A O 1
ATOM 830 N N . ILE A 1 99 ? 6.113 3.553 -2.361 1.00 92.94 99 ILE A N 1
ATOM 831 C CA . ILE A 1 99 ? 5.033 4.527 -2.263 1.00 92.94 99 ILE A CA 1
ATOM 832 C C . ILE A 1 99 ? 4.202 4.177 -1.034 1.00 92.94 99 ILE A C 1
ATOM 834 O O . ILE A 1 99 ? 3.720 3.051 -0.902 1.00 92.94 99 ILE A O 1
ATOM 838 N N . THR A 1 100 ? 4.036 5.134 -0.130 1.00 95.56 100 THR A N 1
ATOM 839 C CA . THR A 1 100 ? 3.270 4.944 1.101 1.00 95.56 100 THR A CA 1
ATOM 840 C C . THR A 1 100 ? 2.059 5.852 1.125 1.00 95.56 100 THR A C 1
ATOM 842 O O . THR A 1 100 ? 2.092 6.972 0.622 1.00 95.56 100 THR A O 1
ATOM 845 N N . PHE A 1 101 ? 0.976 5.346 1.703 1.00 97.00 101 PHE A N 1
ATOM 846 C CA . PHE A 1 101 ? -0.308 6.022 1.775 1.00 97.00 101 PHE A CA 1
ATOM 847 C C . PHE A 1 101 ? -0.833 5.987 3.203 1.00 97.00 101 PHE A C 1
ATOM 849 O O . PHE A 1 101 ? -0.658 4.997 3.919 1.00 97.00 101 PHE A O 1
ATOM 856 N N . VAL A 1 102 ? -1.539 7.042 3.584 1.00 97.38 102 VAL A N 1
ATOM 857 C CA . VAL A 1 102 ? -2.343 7.089 4.806 1.00 97.38 102 VAL A CA 1
ATOM 858 C C . VAL A 1 102 ? -3.815 7.131 4.444 1.00 97.38 102 VAL A C 1
ATOM 860 O O . VAL A 1 102 ? -4.211 7.762 3.464 1.00 97.38 102 VAL A O 1
ATOM 863 N N . LEU A 1 103 ? -4.618 6.452 5.254 1.00 97.56 103 LEU A N 1
ATOM 864 C CA . LEU A 1 103 ? -6.053 6.663 5.346 1.00 97.56 103 LEU A CA 1
ATOM 865 C C . LEU A 1 103 ? -6.297 7.533 6.576 1.00 97.56 103 LEU A C 1
ATOM 867 O O . LEU A 1 103 ? -5.936 7.134 7.687 1.00 97.56 103 LEU A O 1
ATOM 871 N N . THR A 1 104 ? -6.907 8.695 6.382 1.00 96.75 104 THR A N 1
ATOM 872 C CA . THR A 1 104 ? -7.299 9.588 7.470 1.00 96.75 104 THR A CA 1
ATOM 873 C C . THR A 1 104 ? -8.812 9.625 7.642 1.00 96.75 104 THR A C 1
ATOM 875 O O . THR A 1 104 ? -9.562 9.470 6.679 1.00 96.75 104 THR A O 1
ATOM 878 N N . GLU A 1 105 ? -9.262 9.801 8.881 1.00 94.94 105 GLU A N 1
ATOM 879 C CA . GLU A 1 105 ? -10.645 10.126 9.233 1.00 94.94 105 GLU A CA 1
ATOM 880 C C . GLU A 1 105 ? -10.677 11.590 9.683 1.00 94.94 105 GLU A C 1
ATOM 882 O O . GLU A 1 105 ? -9.935 11.984 10.588 1.00 94.94 105 GLU A O 1
ATOM 887 N N . ARG A 1 106 ? -11.515 12.406 9.038 1.00 91.81 106 ARG A N 1
ATOM 888 C CA . ARG A 1 106 ? -11.674 13.819 9.390 1.00 91.81 106 ARG A CA 1
ATOM 889 C C . ARG A 1 106 ? -12.266 13.949 10.791 1.00 91.81 106 ARG A C 1
ATOM 891 O O . ARG A 1 106 ? -13.389 13.503 11.021 1.00 91.81 106 ARG A O 1
ATOM 898 N N . GLN A 1 107 ? -11.546 14.622 11.685 1.00 84.81 107 GLN A N 1
ATOM 899 C CA . GLN A 1 107 ? -12.059 15.037 12.994 1.00 84.81 107 GLN A CA 1
ATOM 900 C C . GLN A 1 107 ? -12.284 16.553 13.029 1.00 84.81 107 GLN A C 1
ATOM 902 O O . GLN A 1 107 ? -11.942 17.280 12.098 1.00 84.81 107 GLN A O 1
ATOM 907 N N . THR A 1 108 ? -12.860 17.039 14.128 1.00 77.38 108 THR A N 1
ATOM 908 C CA . THR A 1 108 ? -13.175 18.460 14.340 1.00 77.38 108 THR A CA 1
ATOM 909 C C . THR A 1 108 ? -11.942 19.372 14.306 1.00 77.38 108 THR A C 1
ATOM 911 O O . THR A 1 108 ? -12.056 20.512 13.867 1.00 77.38 108 THR A O 1
ATOM 914 N N . ASN A 1 109 ? -10.781 18.881 14.759 1.00 76.00 109 ASN A N 1
ATOM 915 C CA . ASN A 1 109 ? -9.566 19.689 14.929 1.00 76.00 109 ASN A CA 1
ATOM 916 C C . ASN A 1 109 ? -8.453 19.320 13.938 1.00 76.00 109 ASN A C 1
ATOM 918 O O . ASN A 1 109 ? -7.827 20.207 13.366 1.00 76.00 109 ASN A O 1
ATOM 922 N N . GLU A 1 110 ? -8.205 18.026 13.732 1.00 81.94 110 GLU A N 1
ATOM 923 C CA . GLU A 1 110 ? -7.176 17.526 12.819 1.00 81.94 110 GLU A CA 1
ATOM 924 C C . GLU A 1 110 ? -7.545 16.145 12.272 1.00 81.94 110 GLU A C 1
ATOM 926 O O . GLU A 1 110 ? -8.268 15.379 12.906 1.00 81.94 110 GLU A O 1
ATOM 931 N N . ASP A 1 111 ? -7.061 15.820 11.078 1.00 88.62 111 ASP A N 1
ATOM 932 C CA . ASP A 1 111 ? -7.278 14.512 10.468 1.00 88.62 111 ASP A CA 1
ATOM 933 C C . ASP A 1 111 ? -6.502 13.429 11.237 1.00 88.62 111 ASP A C 1
ATOM 935 O O . ASP A 1 111 ? -5.279 13.494 11.365 1.00 88.62 111 ASP A O 1
ATOM 939 N N . MET A 1 112 ? -7.202 12.395 11.707 1.00 93.75 112 MET A N 1
ATOM 940 C CA . MET A 1 112 ? -6.590 11.270 12.417 1.00 93.75 112 MET A CA 1
ATOM 941 C C . MET A 1 112 ? -6.177 10.180 11.427 1.00 93.75 112 MET A C 1
ATOM 943 O O . MET A 1 112 ? -6.991 9.756 10.608 1.00 93.75 112 MET A O 1
ATOM 947 N N . ILE A 1 113 ? -4.946 9.666 11.520 1.00 96.19 113 ILE A N 1
ATOM 948 C CA . ILE A 1 113 ? -4.531 8.480 10.754 1.00 96.19 113 ILE A CA 1
ATOM 949 C C . ILE A 1 113 ? -5.239 7.247 11.325 1.00 96.19 113 ILE A C 1
ATOM 951 O O . ILE A 1 113 ? -5.039 6.880 12.481 1.00 96.19 113 ILE A O 1
ATOM 955 N N . VAL A 1 114 ? -6.036 6.586 10.487 1.00 96.50 114 VAL A N 1
ATOM 956 C CA . VAL A 1 114 ? -6.783 5.359 10.822 1.00 96.50 114 VAL A CA 1
ATOM 957 C C . VAL A 1 114 ? -6.351 4.159 9.973 1.00 96.50 114 VAL A C 1
ATOM 959 O O . VAL A 1 114 ? -6.878 3.052 10.108 1.00 96.50 114 VAL A O 1
ATOM 962 N N . GLY A 1 115 ? -5.370 4.348 9.093 1.00 96.88 115 GLY A N 1
ATOM 963 C CA . GLY A 1 115 ? -4.752 3.269 8.341 1.00 96.88 115 GLY A CA 1
ATOM 964 C C . GLY A 1 115 ? -3.495 3.703 7.604 1.00 96.88 115 GLY A C 1
ATOM 965 O O . GLY A 1 115 ? -3.310 4.873 7.272 1.00 96.88 115 GLY A O 1
ATOM 966 N N . TYR A 1 116 ? -2.648 2.723 7.322 1.00 97.06 116 TYR A N 1
ATOM 967 C CA . TYR A 1 116 ? -1.402 2.875 6.585 1.00 97.06 116 TYR A CA 1
ATOM 968 C C . TYR A 1 116 ? -1.308 1.791 5.516 1.00 97.06 116 TYR A C 1
ATOM 970 O O . TYR A 1 116 ? -1.656 0.631 5.753 1.00 97.06 116 TYR A O 1
ATOM 978 N N . ALA A 1 117 ? -0.812 2.153 4.341 1.00 96.94 117 ALA A N 1
ATOM 979 C CA . ALA A 1 117 ? -0.583 1.227 3.248 1.00 96.94 117 ALA A CA 1
ATOM 980 C C . ALA A 1 117 ? 0.719 1.534 2.521 1.00 96.94 117 ALA A C 1
ATOM 982 O O . ALA A 1 117 ? 1.215 2.658 2.541 1.00 96.94 117 ALA A O 1
ATOM 983 N N . PHE A 1 118 ? 1.248 0.531 1.832 1.00 95.62 118 PHE A N 1
ATOM 984 C CA . PHE A 1 118 ? 2.409 0.708 0.978 1.00 95.62 118 PHE A CA 1
ATOM 985 C C . PHE A 1 118 ? 2.294 -0.086 -0.320 1.00 95.62 118 PHE A C 1
ATOM 987 O O . PHE A 1 118 ? 1.619 -1.119 -0.391 1.00 95.62 118 PHE A O 1
ATOM 994 N N . MET A 1 119 ? 3.026 0.387 -1.323 1.00 94.94 119 MET A N 1
ATOM 995 C CA . MET A 1 119 ? 3.333 -0.301 -2.566 1.00 94.94 119 MET A CA 1
ATOM 996 C C . MET A 1 119 ? 4.834 -0.224 -2.812 1.00 94.94 119 MET A C 1
ATOM 998 O O . MET A 1 119 ? 5.390 0.852 -3.010 1.00 94.94 119 MET A O 1
ATOM 1002 N N . ARG A 1 120 ? 5.490 -1.383 -2.817 1.00 94.19 120 ARG A N 1
ATOM 1003 C CA . ARG A 1 120 ? 6.864 -1.523 -3.288 1.00 94.19 120 ARG A CA 1
ATOM 1004 C C . ARG A 1 120 ? 6.835 -1.887 -4.766 1.00 94.19 120 ARG A C 1
ATOM 1006 O O . ARG A 1 120 ? 6.537 -3.034 -5.107 1.00 94.19 120 ARG A O 1
ATOM 1013 N N . SER A 1 121 ? 7.148 -0.918 -5.612 1.00 92.62 121 SER A N 1
ATOM 1014 C CA . SER A 1 121 ? 7.047 -1.007 -7.066 1.00 92.62 121 SER A CA 1
ATOM 1015 C C . SER A 1 121 ? 8.399 -1.268 -7.730 1.00 92.62 121 SER A C 1
ATOM 1017 O O . SER A 1 121 ? 9.467 -0.902 -7.232 1.00 92.62 121 SER A O 1
ATOM 1019 N N . PHE A 1 122 ? 8.351 -1.933 -8.877 1.00 90.19 122 PHE A N 1
ATOM 1020 C CA . PHE A 1 122 ? 9.520 -2.372 -9.622 1.00 90.19 122 PHE A CA 1
ATOM 1021 C C . PHE A 1 122 ? 9.404 -1.966 -11.089 1.00 90.19 122 PHE A C 1
ATOM 1023 O O . PHE A 1 122 ? 8.320 -1.980 -11.672 1.00 90.19 122 PHE A O 1
ATOM 1030 N N . VAL A 1 123 ? 10.545 -1.659 -11.706 1.00 87.94 123 VAL A N 1
ATOM 1031 C CA . VAL A 1 123 ? 10.645 -1.237 -13.118 1.00 87.94 123 VAL A CA 1
ATOM 1032 C C . VAL A 1 123 ? 10.040 -2.262 -14.081 1.00 87.94 123 VAL A C 1
ATOM 1034 O O . VAL A 1 123 ? 9.549 -1.898 -15.142 1.00 87.94 123 VAL A O 1
ATOM 1037 N N . ASN A 1 124 ? 10.013 -3.541 -13.704 1.00 88.19 124 ASN A N 1
ATOM 1038 C CA . ASN A 1 124 ? 9.404 -4.610 -14.497 1.00 88.19 124 ASN A CA 1
ATOM 1039 C C . ASN A 1 124 ? 7.857 -4.612 -14.487 1.00 88.19 124 ASN A C 1
ATOM 1041 O O . ASN A 1 124 ? 7.253 -5.610 -14.886 1.00 88.19 124 ASN A O 1
ATOM 1045 N N . GLY A 1 125 ? 7.220 -3.550 -13.983 1.00 89.19 125 GLY A N 1
ATOM 1046 C CA . GLY A 1 125 ? 5.763 -3.418 -13.922 1.00 89.19 125 GLY A CA 1
ATOM 1047 C C . GLY A 1 125 ? 5.119 -4.291 -12.846 1.00 89.19 125 GLY A C 1
ATOM 1048 O O . GLY A 1 125 ? 3.973 -4.701 -12.987 1.00 89.19 125 GLY A O 1
ATOM 1049 N N . SER A 1 126 ? 5.856 -4.653 -11.794 1.00 93.94 126 SER A N 1
ATOM 1050 C CA . SER A 1 126 ? 5.327 -5.401 -10.646 1.00 93.94 126 SER A CA 1
ATOM 1051 C C . SER A 1 126 ? 5.287 -4.521 -9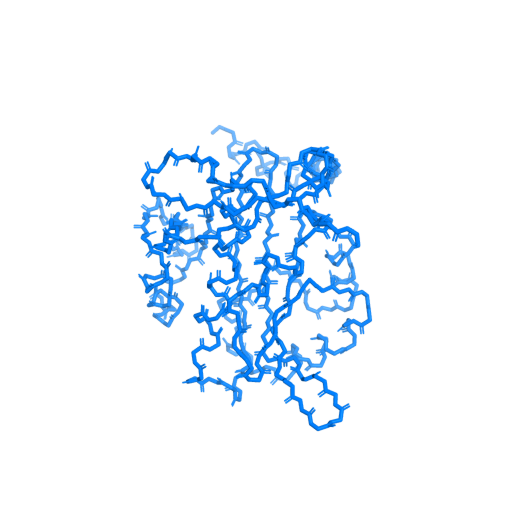.406 1.00 93.94 126 SER A C 1
ATOM 1053 O O . SER A 1 126 ? 6.189 -3.713 -9.196 1.00 93.94 126 SER A O 1
ATOM 1055 N N . ALA A 1 127 ? 4.298 -4.722 -8.539 1.00 95.44 127 ALA A N 1
ATOM 1056 C CA . ALA A 1 127 ? 4.245 -4.067 -7.239 1.00 95.44 127 ALA A CA 1
ATOM 1057 C C . ALA A 1 127 ? 3.767 -5.017 -6.145 1.00 95.44 127 ALA A C 1
ATOM 1059 O O . ALA A 1 127 ? 2.830 -5.787 -6.333 1.00 95.44 127 ALA A O 1
ATOM 1060 N N . TYR A 1 128 ? 4.406 -4.941 -4.983 1.00 95.38 128 TYR A N 1
ATOM 1061 C CA . TYR A 1 128 ? 4.015 -5.680 -3.788 1.00 95.38 128 TYR A CA 1
ATOM 1062 C C . TYR A 1 128 ? 3.355 -4.726 -2.815 1.00 95.38 128 TYR A C 1
ATOM 1064 O O . TYR A 1 128 ? 3.908 -3.668 -2.520 1.00 95.38 128 TYR A O 1
ATOM 1072 N N . ARG A 1 129 ? 2.189 -5.102 -2.300 1.00 95.44 129 ARG A N 1
ATOM 1073 C CA . ARG A 1 129 ? 1.403 -4.230 -1.430 1.00 95.44 129 ARG A CA 1
ATOM 1074 C C . ARG A 1 129 ? 1.097 -4.845 -0.080 1.00 95.44 129 ARG A C 1
ATOM 1076 O O . ARG A 1 129 ? 0.944 -6.059 0.057 1.00 95.44 129 ARG A O 1
ATOM 1083 N N . GLY A 1 130 ? 0.897 -3.972 0.892 1.00 94.69 130 GLY A N 1
ATOM 1084 C CA . GLY A 1 130 ? 0.390 -4.322 2.207 1.00 94.69 130 GLY A CA 1
ATOM 1085 C C . GLY A 1 130 ? -0.292 -3.127 2.851 1.00 94.69 130 GLY A C 1
ATOM 1086 O O . GLY A 1 130 ? -0.126 -1.990 2.415 1.00 94.69 130 GLY A O 1
ATOM 1087 N N . TYR A 1 131 ? -1.073 -3.399 3.889 1.00 95.38 131 TYR A N 1
ATOM 1088 C CA . TYR A 1 131 ? -1.694 -2.365 4.700 1.00 95.38 131 TYR A CA 1
ATOM 1089 C C . TYR A 1 131 ? -1.941 -2.853 6.123 1.00 95.38 131 TYR A C 1
ATOM 1091 O O . TYR A 1 131 ? -2.034 -4.057 6.375 1.00 95.38 131 TYR A O 1
ATOM 1099 N N . ILE A 1 132 ? -2.121 -1.890 7.014 1.00 94.75 132 ILE A N 1
ATOM 1100 C CA . ILE A 1 132 ? -2.593 -2.054 8.383 1.00 94.75 132 ILE A CA 1
ATOM 1101 C C . ILE A 1 132 ? -3.668 -0.995 8.643 1.00 94.75 132 ILE A C 1
ATOM 1103 O O . ILE A 1 132 ? -3.615 0.113 8.110 1.00 94.75 132 ILE A O 1
ATOM 1107 N N . VAL A 1 133 ? -4.679 -1.358 9.423 1.00 95.00 133 VAL A N 1
ATOM 1108 C CA . VAL A 1 133 ? -5.777 -0.467 9.820 1.00 95.00 133 VAL A CA 1
ATOM 1109 C C . VAL A 1 133 ? -5.770 -0.331 11.328 1.00 95.00 133 VAL A C 1
ATOM 1111 O O . VAL A 1 133 ? -5.405 -1.289 12.012 1.00 95.00 133 VAL A O 1
ATOM 1114 N N . ASP A 1 134 ? -6.200 0.826 11.822 1.00 93.88 134 ASP A N 1
ATOM 1115 C CA . ASP A 1 134 ? -6.290 1.063 13.255 1.00 93.88 134 ASP A CA 1
ATOM 1116 C C . ASP A 1 134 ? -7.181 0.010 13.933 1.00 93.88 134 ASP A C 1
ATOM 1118 O O . ASP A 1 134 ? -8.303 -0.272 13.491 1.00 93.88 134 ASP A O 1
ATOM 1122 N N . ALA A 1 135 ? -6.680 -0.579 15.019 1.00 89.44 135 ALA A N 1
ATOM 1123 C CA . ALA A 1 135 ? -7.402 -1.603 15.762 1.00 89.44 135 ALA A CA 1
ATOM 1124 C C . ALA A 1 135 ? -8.725 -1.084 16.357 1.00 89.44 135 ALA A C 1
ATOM 1126 O O . ALA A 1 135 ? -9.712 -1.826 16.366 1.00 89.44 135 ALA A O 1
ATOM 1127 N N . GLY A 1 136 ? -8.769 0.184 16.782 1.00 87.88 136 GLY A N 1
ATOM 1128 C CA . GLY A 1 136 ? -9.974 0.853 17.283 1.00 87.88 136 GLY A CA 1
ATOM 1129 C C . GLY A 1 136 ? -11.017 1.152 16.201 1.00 87.88 136 GLY A C 1
ATOM 1130 O O . GLY A 1 136 ? -12.179 1.399 16.518 1.00 87.88 136 GLY A O 1
ATOM 1131 N N . HIS A 1 137 ? -10.638 1.062 14.923 1.00 87.62 137 HIS A N 1
ATOM 1132 C CA . HIS A 1 137 ? -11.510 1.306 13.770 1.00 87.62 137 HIS A CA 1
ATOM 1133 C C . HIS A 1 137 ? -11.866 0.030 12.987 1.00 87.62 137 HIS A C 1
ATOM 1135 O O . HIS A 1 137 ? -12.388 0.089 11.865 1.00 87.62 137 HIS A O 1
ATOM 1141 N N . ARG A 1 138 ? -11.612 -1.153 13.561 1.00 81.31 138 ARG A N 1
ATOM 1142 C CA . ARG A 1 138 ? -12.023 -2.433 12.963 1.00 81.31 138 ARG A CA 1
ATOM 1143 C C . ARG A 1 138 ? -13.546 -2.490 12.788 1.00 81.31 138 ARG A C 1
ATOM 1145 O O . ARG A 1 138 ? -14.310 -1.907 13.545 1.00 81.31 138 ARG A O 1
ATOM 1152 N N . GLY A 1 139 ? -13.993 -3.201 11.753 1.00 80.88 139 GLY A N 1
ATOM 1153 C CA . GLY A 1 139 ? -15.418 -3.327 11.419 1.00 80.88 139 GLY A CA 1
ATOM 1154 C C . GLY A 1 139 ? -16.004 -2.170 10.599 1.00 80.88 139 GLY A C 1
ATOM 1155 O O . GLY A 1 139 ? -17.108 -2.314 10.089 1.00 80.88 139 GLY A O 1
ATOM 1156 N N . LYS A 1 140 ? -15.260 -1.076 10.378 1.00 87.25 140 LYS A N 1
ATOM 1157 C CA . LYS A 1 140 ? -15.677 0.062 9.531 1.00 87.25 140 LYS A CA 1
ATOM 1158 C C . LYS A 1 140 ? -15.291 -0.081 8.048 1.00 87.25 140 LYS A C 1
ATOM 1160 O O . LYS A 1 140 ? -15.184 0.905 7.331 1.00 87.25 140 LYS A O 1
ATOM 1165 N N . ASP A 1 141 ? -14.992 -1.296 7.586 1.00 91.88 141 ASP A N 1
ATOM 1166 C CA . ASP A 1 141 ? -14.563 -1.576 6.205 1.00 91.88 141 ASP A CA 1
ATOM 1167 C C . ASP A 1 141 ? -13.319 -0.797 5.707 1.00 91.88 141 ASP A C 1
ATOM 1169 O O . ASP A 1 141 ? -13.014 -0.817 4.513 1.00 91.88 141 ASP A O 1
ATOM 1173 N N . LEU A 1 142 ? -12.513 -0.213 6.607 1.00 94.81 142 LEU A N 1
ATOM 1174 C CA . LEU A 1 142 ? -11.314 0.565 6.250 1.00 94.81 142 LEU A CA 1
ATOM 1175 C C . LEU A 1 142 ? -10.331 -0.214 5.366 1.00 94.81 142 LEU A C 1
ATOM 1177 O O . LEU A 1 142 ? -9.755 0.326 4.427 1.00 94.81 142 LEU A O 1
ATOM 1181 N N . ALA A 1 143 ? -10.184 -1.519 5.608 1.00 94.31 143 ALA A N 1
ATOM 1182 C CA . ALA A 1 143 ? -9.331 -2.382 4.795 1.00 94.31 143 ALA A CA 1
ATOM 1183 C C . ALA A 1 143 ? -9.822 -2.502 3.338 1.00 94.31 143 ALA A C 1
ATOM 1185 O O . ALA A 1 143 ? -9.006 -2.608 2.423 1.00 94.31 143 ALA A O 1
ATOM 1186 N N . LYS A 1 144 ? -11.144 -2.462 3.107 1.00 93.69 144 LYS A N 1
ATOM 1187 C CA . LYS A 1 144 ? -11.720 -2.427 1.754 1.00 93.69 144 LYS A CA 1
ATOM 1188 C C . LYS A 1 144 ? -11.487 -1.064 1.105 1.00 93.69 144 LYS A C 1
ATOM 1190 O O . LYS A 1 144 ? -11.146 -1.031 -0.071 1.00 93.69 144 LYS A O 1
ATOM 1195 N N . ILE A 1 145 ? -11.616 0.032 1.862 1.00 94.69 145 ILE A N 1
ATOM 1196 C CA . ILE A 1 145 ? -11.318 1.394 1.379 1.00 94.69 145 ILE A CA 1
ATOM 1197 C C . ILE A 1 145 ? -9.866 1.468 0.890 1.00 94.69 145 ILE A C 1
ATOM 1199 O O . ILE A 1 145 ? -9.625 1.811 -0.268 1.00 94.69 145 ILE A O 1
ATOM 1203 N N . ILE A 1 146 ? -8.917 1.032 1.726 1.00 95.88 146 ILE A N 1
ATOM 1204 C CA . ILE A 1 146 ? -7.498 0.955 1.356 1.00 95.88 146 ILE A CA 1
ATOM 1205 C C . ILE A 1 146 ? -7.301 0.051 0.138 1.00 95.88 146 ILE A C 1
ATOM 1207 O O . ILE A 1 146 ? -6.638 0.444 -0.817 1.00 95.88 146 ILE A O 1
ATOM 1211 N N . GLY A 1 147 ? -7.897 -1.146 0.136 1.00 94.31 147 GLY A N 1
ATOM 1212 C CA . GLY A 1 147 ? -7.800 -2.085 -0.984 1.00 94.31 147 GLY A CA 1
ATOM 1213 C C . GLY A 1 147 ? -8.249 -1.480 -2.318 1.00 94.31 147 GLY A C 1
ATOM 1214 O O . GLY A 1 147 ? -7.547 -1.634 -3.317 1.00 94.31 147 GLY A O 1
ATOM 1215 N N . LYS A 1 148 ? -9.365 -0.739 -2.326 1.00 92.19 148 LYS A N 1
ATOM 1216 C CA . LYS A 1 148 ? -9.857 -0.011 -3.506 1.00 92.19 148 LYS A CA 1
ATOM 1217 C C . LYS A 1 148 ? -8.908 1.096 -3.950 1.00 92.19 148 LYS A C 1
ATOM 1219 O O . LYS A 1 148 ? -8.684 1.245 -5.147 1.00 92.19 148 LYS A O 1
ATOM 1224 N N . GLY A 1 149 ? -8.350 1.865 -3.013 1.00 93.38 149 GLY A N 1
ATOM 1225 C CA . GLY A 1 149 ? -7.313 2.854 -3.321 1.00 93.38 149 GLY A CA 1
ATOM 1226 C C . GLY A 1 149 ? -6.106 2.214 -4.001 1.00 93.38 149 GLY A C 1
ATOM 1227 O O . GLY A 1 149 ? -5.724 2.609 -5.099 1.00 93.38 149 GLY A O 1
ATOM 1228 N N . LEU A 1 150 ? -5.550 1.165 -3.394 1.00 95.12 150 LEU A N 1
ATOM 1229 C CA . LEU A 1 150 ? -4.377 0.474 -3.933 1.00 95.12 150 LEU A CA 1
ATOM 1230 C C . LEU A 1 150 ? -4.641 -0.180 -5.295 1.00 95.12 150 LEU A C 1
ATOM 1232 O O . LEU A 1 150 ? -3.726 -0.253 -6.108 1.00 95.12 150 LEU A O 1
ATOM 1236 N N . ASN A 1 151 ? -5.859 -0.675 -5.543 1.00 93.25 151 ASN A N 1
ATOM 1237 C CA . ASN A 1 151 ? -6.250 -1.165 -6.866 1.00 93.25 151 ASN A CA 1
ATOM 1238 C C . ASN A 1 151 ? -6.204 -0.035 -7.899 1.00 93.25 151 ASN A C 1
ATOM 1240 O O . ASN A 1 151 ? -5.523 -0.190 -8.902 1.00 93.25 151 ASN A O 1
ATOM 1244 N N . ARG A 1 152 ? -6.824 1.121 -7.616 1.00 91.25 152 ARG A N 1
ATOM 1245 C CA . ARG A 1 152 ? -6.806 2.281 -8.526 1.00 91.25 152 ARG A CA 1
ATOM 1246 C C . ARG A 1 152 ? -5.393 2.746 -8.853 1.00 91.25 152 ARG A C 1
ATOM 1248 O O . ARG A 1 152 ? -5.112 3.036 -10.008 1.00 91.25 152 ARG A O 1
ATOM 1255 N N . VAL A 1 153 ? -4.500 2.784 -7.863 1.00 92.31 153 VAL A N 1
ATOM 1256 C CA . VAL A 1 153 ? -3.085 3.113 -8.104 1.00 92.31 153 VAL A CA 1
ATOM 1257 C C . VAL A 1 153 ? -2.406 2.052 -8.968 1.00 92.31 153 VAL A C 1
ATOM 1259 O O . VAL A 1 153 ? -1.689 2.402 -9.900 1.00 92.31 153 VAL A O 1
ATOM 1262 N N . GLY A 1 154 ? -2.634 0.766 -8.686 1.00 92.56 154 GLY A N 1
ATOM 1263 C CA . GLY A 1 154 ? -2.115 -0.327 -9.511 1.00 92.56 154 GLY A CA 1
ATOM 1264 C C . GLY A 1 154 ? -2.583 -0.230 -10.963 1.00 92.56 154 GLY A C 1
ATOM 1265 O O . GLY A 1 154 ? -1.760 -0.319 -11.866 1.00 92.56 154 GLY A O 1
ATOM 1266 N N . ASP A 1 155 ? -3.871 0.032 -11.173 1.00 89.75 155 ASP A N 1
ATOM 1267 C CA . ASP A 1 155 ? -4.485 0.156 -12.494 1.00 89.75 155 ASP A CA 1
ATOM 1268 C C . ASP A 1 155 ? -3.995 1.422 -13.230 1.00 89.75 155 ASP A C 1
ATOM 1270 O O . ASP A 1 155 ? -3.673 1.361 -14.414 1.00 89.75 155 ASP A O 1
ATOM 1274 N N . ALA A 1 156 ? -3.864 2.561 -12.536 1.00 87.19 156 ALA A N 1
ATOM 1275 C CA . ALA A 1 156 ? -3.366 3.816 -13.114 1.00 87.19 156 ALA A CA 1
ATOM 1276 C C . ALA A 1 156 ? -1.900 3.739 -13.560 1.00 87.19 156 ALA A C 1
ATOM 1278 O O . ALA A 1 156 ? -1.510 4.408 -14.515 1.00 87.19 156 ALA A O 1
ATOM 1279 N N . LEU A 1 157 ? -1.096 2.937 -12.858 1.00 88.31 157 LEU A N 1
ATOM 1280 C CA . LEU A 1 157 ? 0.321 2.725 -13.147 1.00 88.31 157 LEU A CA 1
ATOM 1281 C C . LEU A 1 157 ? 0.578 1.472 -14.006 1.00 88.31 157 LEU A C 1
ATOM 1283 O O . LEU A 1 157 ? 1.739 1.142 -14.237 1.00 88.31 157 LEU A O 1
ATOM 1287 N N . ASP A 1 158 ? -0.467 0.758 -14.439 1.00 88.94 158 ASP A N 1
ATOM 1288 C CA . ASP A 1 158 ? -0.378 -0.532 -15.148 1.00 88.94 158 ASP A CA 1
ATOM 1289 C C . ASP A 1 158 ? 0.543 -1.557 -14.440 1.00 88.94 158 ASP A C 1
ATOM 1291 O O . ASP A 1 158 ? 1.381 -2.241 -15.037 1.00 88.94 158 ASP A O 1
ATOM 1295 N N . LEU A 1 159 ? 0.423 -1.648 -13.111 1.00 91.62 159 LEU A N 1
ATOM 1296 C CA . LEU A 1 159 ? 1.250 -2.516 -12.273 1.00 91.62 159 LEU A CA 1
ATOM 1297 C C . LEU A 1 159 ? 0.563 -3.851 -11.991 1.00 91.62 159 LEU A C 1
ATOM 1299 O O . LEU A 1 159 ? -0.571 -3.938 -11.521 1.00 91.62 159 LEU A O 1
ATOM 1303 N N . LYS A 1 160 ? 1.321 -4.936 -12.151 1.00 94.62 160 LYS A N 1
ATOM 1304 C CA . LYS A 1 160 ? 0.937 -6.266 -11.675 1.00 94.62 160 LYS A CA 1
ATOM 1305 C C . LYS A 1 160 ? 1.050 -6.300 -10.154 1.00 94.62 160 LYS A C 1
ATOM 1307 O O . LYS A 1 160 ? 2.152 -6.278 -9.605 1.00 94.62 160 LYS A O 1
ATOM 1312 N N . MET A 1 161 ? -0.098 -6.370 -9.487 1.00 95.75 161 MET A N 1
ATOM 1313 C CA . MET A 1 161 ? -0.195 -6.296 -8.032 1.00 95.75 161 MET A CA 1
ATOM 1314 C C . MET A 1 161 ? -0.027 -7.667 -7.371 1.00 95.75 161 MET A C 1
ATOM 1316 O O . MET A 1 161 ? -0.730 -8.625 -7.698 1.00 95.75 161 MET A O 1
ATOM 1320 N N . TYR A 1 162 ? 0.857 -7.738 -6.379 1.00 96.62 162 TYR A N 1
ATOM 1321 C CA . TYR A 1 162 ? 1.146 -8.933 -5.593 1.00 96.62 162 TYR A CA 1
ATOM 1322 C C . TYR A 1 162 ? 1.012 -8.667 -4.095 1.00 96.62 162 TYR A C 1
ATOM 1324 O O . TYR A 1 162 ? 1.206 -7.549 -3.609 1.00 96.62 162 TYR A O 1
ATOM 1332 N N . LYS A 1 163 ? 0.695 -9.720 -3.345 1.00 94.56 163 LYS A N 1
ATOM 1333 C CA . LYS A 1 163 ? 0.638 -9.702 -1.882 1.00 94.56 163 LYS A CA 1
ATOM 1334 C C . LYS A 1 163 ? 1.019 -11.077 -1.343 1.00 94.56 163 LYS A C 1
ATOM 1336 O O . LYS A 1 163 ? 0.673 -12.087 -1.946 1.00 94.56 163 LYS A O 1
ATOM 1341 N N . SER A 1 164 ? 1.697 -11.112 -0.204 1.00 93.38 164 SER A N 1
ATOM 1342 C CA . SER A 1 164 ? 1.849 -12.336 0.586 1.00 93.38 164 SER A CA 1
ATOM 1343 C C . SER A 1 164 ? 0.772 -12.346 1.664 1.00 93.38 164 SER A C 1
ATOM 1345 O O . SER A 1 164 ? 0.569 -11.336 2.341 1.00 93.38 164 SER A O 1
ATOM 1347 N N . ILE A 1 165 ? 0.038 -13.448 1.792 1.00 92.62 165 ILE A N 1
ATOM 1348 C CA . ILE A 1 165 ? -1.032 -13.588 2.783 1.00 92.62 165 ILE A CA 1
ATOM 1349 C C . ILE A 1 165 ? -0.820 -14.893 3.535 1.00 92.62 165 ILE A C 1
ATOM 1351 O O . ILE A 1 165 ? -0.878 -15.966 2.935 1.00 92.62 165 ILE A O 1
ATOM 1355 N N . SER A 1 166 ? -0.617 -14.797 4.847 1.00 92.62 166 SER A N 1
ATOM 1356 C CA . SER A 1 166 ? -0.641 -15.970 5.718 1.00 92.62 166 SER A CA 1
ATOM 1357 C C . SER A 1 166 ? -2.011 -16.654 5.647 1.00 92.62 166 SER A C 1
ATOM 1359 O O . SER A 1 166 ? -3.028 -15.958 5.760 1.00 92.62 166 SER A O 1
ATOM 1361 N N . PRO A 1 167 ? -2.074 -17.992 5.509 1.00 89.50 167 PRO A N 1
ATOM 1362 C CA . PRO A 1 167 ? -3.324 -18.747 5.592 1.00 89.50 167 PRO A CA 1
ATOM 1363 C C . PRO A 1 167 ? -4.106 -18.498 6.890 1.00 89.50 167 PRO A C 1
ATOM 1365 O O . PRO A 1 167 ? -5.333 -18.575 6.894 1.00 89.50 167 PRO A O 1
ATOM 1368 N N . GLU A 1 168 ? -3.412 -18.143 7.975 1.00 91.75 168 GLU A N 1
ATOM 1369 C CA . GLU A 1 168 ? -4.015 -17.822 9.273 1.00 91.75 168 GLU A CA 1
ATOM 1370 C C . GLU A 1 168 ? -4.664 -16.429 9.291 1.00 91.75 168 GLU A C 1
ATOM 1372 O O . GLU A 1 168 ? -5.576 -16.160 10.076 1.00 91.75 168 GLU A O 1
ATOM 1377 N N . ASN A 1 169 ? -4.267 -15.534 8.379 1.00 90.50 169 ASN A N 1
ATOM 1378 C CA . ASN A 1 169 ? -4.843 -14.199 8.258 1.00 90.50 169 ASN A CA 1
ATOM 1379 C C . ASN A 1 169 ? -6.107 -14.204 7.380 1.00 90.50 169 ASN A C 1
ATOM 1381 O O . ASN A 1 169 ? -6.171 -13.609 6.295 1.00 90.50 169 ASN A O 1
ATOM 1385 N N . ILE A 1 170 ? -7.150 -14.860 7.894 1.00 89.94 170 ILE A N 1
ATOM 1386 C CA . ILE A 1 170 ? -8.454 -15.022 7.231 1.00 89.94 170 ILE A CA 1
ATOM 1387 C C . ILE A 1 170 ? -9.066 -13.661 6.865 1.00 89.94 170 ILE A C 1
ATOM 1389 O O . ILE A 1 170 ? -9.664 -13.513 5.798 1.00 89.94 170 ILE A O 1
ATOM 1393 N N . ALA A 1 171 ? -8.906 -12.648 7.722 1.00 89.44 171 ALA A N 1
ATOM 1394 C CA . ALA A 1 171 ? -9.430 -11.306 7.476 1.00 89.44 171 ALA A CA 1
ATOM 1395 C C . ALA A 1 171 ? -8.793 -10.662 6.232 1.00 89.44 171 ALA A C 1
ATOM 1397 O O . ALA A 1 171 ? -9.501 -10.174 5.348 1.00 89.44 171 ALA A O 1
ATOM 1398 N N . SER A 1 172 ? -7.462 -10.710 6.127 1.00 90.00 172 SER A N 1
ATOM 1399 C CA . SER A 1 172 ? -6.715 -10.197 4.974 1.00 90.00 172 SER A CA 1
ATOM 1400 C C . SER A 1 172 ? -7.063 -10.948 3.688 1.00 90.00 172 SER A C 1
ATOM 1402 O O . SER A 1 172 ? -7.244 -10.313 2.644 1.00 90.00 172 SER A O 1
ATOM 1404 N N . MET A 1 173 ? -7.230 -12.275 3.760 1.00 92.31 173 MET A N 1
ATOM 1405 C CA . MET A 1 173 ? -7.664 -13.086 2.619 1.00 92.31 173 MET A CA 1
ATOM 1406 C C . MET A 1 173 ? -9.065 -12.681 2.140 1.00 92.31 173 MET A C 1
ATOM 1408 O O . MET A 1 173 ? -9.233 -12.361 0.964 1.00 92.31 173 MET A O 1
ATOM 1412 N N . LYS A 1 174 ? -10.048 -12.591 3.048 1.00 92.69 174 LYS A N 1
ATOM 1413 C CA . LYS A 1 174 ? -11.432 -12.207 2.715 1.00 92.69 174 LYS A CA 1
ATOM 1414 C C . LYS A 1 174 ? -11.521 -10.822 2.081 1.00 92.69 174 LYS A C 1
ATOM 1416 O O . LYS A 1 174 ? -12.215 -10.652 1.084 1.00 92.69 174 LYS A O 1
ATOM 1421 N N . VAL A 1 175 ? -10.811 -9.832 2.630 1.00 91.06 175 VAL A N 1
ATOM 1422 C CA . VAL A 1 175 ? -10.778 -8.482 2.039 1.00 91.06 175 VAL A CA 1
ATOM 1423 C C . VAL A 1 175 ? -10.150 -8.523 0.648 1.00 91.06 175 VAL A C 1
ATOM 1425 O O . VAL A 1 175 ? -10.690 -7.927 -0.280 1.00 91.06 175 VAL A O 1
ATOM 1428 N N . THR A 1 176 ? -9.050 -9.262 0.480 1.00 92.00 176 THR A N 1
ATOM 1429 C CA . THR A 1 176 ? -8.377 -9.378 -0.821 1.00 92.00 176 THR A CA 1
ATOM 1430 C C . THR A 1 176 ? -9.297 -10.034 -1.856 1.00 92.00 176 THR A C 1
ATOM 1432 O O . THR A 1 176 ? -9.450 -9.490 -2.940 1.00 92.00 176 THR A O 1
ATOM 1435 N N . GLN A 1 177 ? -9.987 -11.124 -1.512 1.00 92.38 177 GLN A N 1
ATOM 1436 C CA . GLN A 1 177 ? -10.965 -11.787 -2.387 1.00 92.38 177 GLN A CA 1
ATOM 1437 C C . GLN A 1 177 ? -12.200 -10.929 -2.680 1.00 92.38 177 GLN A C 1
ATOM 1439 O O . GLN A 1 177 ? -12.799 -11.050 -3.746 1.00 92.38 177 GLN A O 1
ATOM 1444 N N . ALA A 1 178 ? -12.613 -10.068 -1.750 1.00 90.75 178 ALA A N 1
ATOM 1445 C CA . ALA A 1 178 ? -13.725 -9.155 -1.985 1.00 90.75 178 ALA A CA 1
ATOM 1446 C C . ALA A 1 178 ? -13.353 -8.069 -3.006 1.00 90.75 178 ALA A C 1
ATOM 1448 O O . ALA A 1 178 ? -14.177 -7.718 -3.845 1.00 90.75 178 ALA A O 1
ATOM 1449 N N . MET A 1 179 ? -12.125 -7.545 -2.937 1.00 89.12 179 MET A N 1
ATOM 1450 C CA . MET A 1 179 ? -11.667 -6.427 -3.775 1.00 89.12 179 MET A CA 1
ATOM 1451 C C . MET A 1 179 ? -10.999 -6.868 -5.082 1.00 89.12 179 MET A C 1
ATOM 1453 O O . MET A 1 179 ? -10.883 -6.068 -6.011 1.00 89.12 179 MET A O 1
ATOM 1457 N N . CYS A 1 180 ? -10.532 -8.112 -5.155 1.00 90.12 180 CYS A N 1
ATOM 1458 C CA . CYS A 1 180 ? -9.755 -8.627 -6.272 1.00 90.12 180 CYS A CA 1
ATOM 1459 C C . CYS A 1 180 ? -10.167 -10.044 -6.649 1.00 90.12 180 CYS A C 1
ATOM 1461 O O . CYS A 1 180 ? -10.560 -10.845 -5.796 1.00 90.12 180 CYS A O 1
ATOM 1463 N N . ASP A 1 181 ? -9.998 -10.367 -7.925 1.00 92.88 181 ASP A N 1
ATOM 1464 C CA . ASP A 1 181 ? -9.773 -11.746 -8.326 1.00 92.88 181 ASP A CA 1
ATOM 1465 C C . ASP A 1 181 ? -8.343 -12.112 -7.941 1.00 92.88 181 ASP A C 1
ATOM 1467 O O . ASP A 1 181 ? -7.411 -11.311 -8.087 1.00 92.88 181 ASP A O 1
ATOM 1471 N N . ILE A 1 182 ? -8.177 -13.301 -7.368 1.00 93.06 182 ILE A N 1
ATOM 1472 C CA . ILE A 1 182 ? -6.891 -13.750 -6.848 1.00 93.06 182 ILE A CA 1
ATOM 1473 C C . ILE A 1 182 ? -6.414 -14.985 -7.593 1.00 93.06 182 ILE A C 1
ATOM 1475 O O . ILE A 1 182 ? -7.166 -15.927 -7.824 1.00 93.06 182 ILE A O 1
ATOM 1479 N N . GLU A 1 183 ? -5.131 -14.988 -7.913 1.00 94.56 183 GLU A N 1
ATOM 1480 C CA . GLU A 1 183 ? -4.411 -16.152 -8.409 1.00 94.56 183 GLU A CA 1
ATOM 1481 C C . GLU A 1 183 ? -3.328 -16.489 -7.381 1.00 94.56 183 GLU A C 1
ATOM 1483 O O . GLU A 1 183 ? -2.468 -15.657 -7.075 1.00 94.56 183 GLU A O 1
ATOM 1488 N N . ILE A 1 184 ? -3.382 -17.689 -6.801 1.00 94.12 184 ILE A N 1
ATOM 1489 C CA . ILE A 1 184 ? -2.345 -18.166 -5.879 1.00 94.12 184 ILE A CA 1
ATOM 1490 C C . ILE A 1 184 ? -1.192 -18.697 -6.726 1.00 94.12 184 ILE A C 1
ATOM 1492 O O . ILE A 1 184 ? -1.336 -19.707 -7.407 1.00 94.12 184 ILE A O 1
ATOM 1496 N N . LEU A 1 185 ? -0.045 -18.020 -6.679 1.00 93.94 185 LEU A N 1
ATOM 1497 C CA . LEU A 1 185 ? 1.108 -18.361 -7.512 1.00 93.94 185 LEU A CA 1
ATOM 1498 C C . LEU A 1 185 ? 1.971 -19.455 -6.889 1.00 93.94 185 LEU A C 1
ATOM 1500 O O . LEU A 1 185 ? 2.489 -20.317 -7.593 1.00 93.94 185 LEU A O 1
ATOM 1504 N N . LYS A 1 186 ? 2.182 -19.380 -5.571 1.00 93.31 186 LYS A N 1
ATOM 1505 C CA . LYS A 1 186 ? 2.944 -20.368 -4.797 1.00 93.31 186 LYS A CA 1
ATOM 1506 C C . LYS A 1 186 ? 2.786 -20.146 -3.298 1.00 93.31 186 LYS A C 1
ATOM 1508 O O . LYS A 1 186 ? 2.476 -19.039 -2.856 1.00 93.31 186 LYS A O 1
ATOM 1513 N N . THR A 1 187 ? 3.119 -21.172 -2.531 1.00 93.62 187 THR A N 1
ATOM 1514 C CA . THR A 1 187 ? 3.390 -21.063 -1.096 1.00 93.62 187 THR A CA 1
ATOM 1515 C C . THR A 1 187 ? 4.859 -20.688 -0.887 1.00 93.62 187 THR A C 1
ATOM 1517 O O . THR A 1 187 ? 5.756 -21.253 -1.515 1.00 93.62 187 THR A O 1
ATOM 1520 N N . LEU A 1 188 ? 5.108 -19.684 -0.053 1.00 90.69 188 LEU A N 1
ATOM 1521 C CA . LEU A 1 188 ? 6.435 -19.231 0.348 1.00 90.69 188 LEU A CA 1
ATOM 1522 C C . LEU A 1 188 ? 6.994 -20.135 1.455 1.00 90.69 188 LEU A C 1
ATOM 1524 O O . LEU A 1 188 ? 6.263 -20.882 2.099 1.00 90.69 188 LEU A O 1
ATOM 1528 N N . SER A 1 189 ? 8.302 -20.061 1.704 1.00 87.88 189 SER A N 1
ATOM 1529 C CA . SER A 1 189 ? 8.976 -20.905 2.705 1.00 87.88 189 SER A CA 1
ATOM 1530 C C . SER A 1 189 ? 8.469 -20.697 4.135 1.00 87.88 189 SER A C 1
ATOM 1532 O O . SER A 1 189 ? 8.612 -21.587 4.964 1.00 87.88 189 SER A O 1
ATOM 1534 N N . ASN A 1 190 ? 7.874 -19.538 4.423 1.00 85.69 190 ASN A N 1
ATOM 1535 C CA . ASN A 1 190 ? 7.247 -19.219 5.705 1.00 85.69 190 ASN A CA 1
ATOM 1536 C C . ASN A 1 190 ? 5.775 -19.673 5.798 1.00 85.69 190 ASN A C 1
ATOM 1538 O O . ASN A 1 190 ? 5.116 -19.356 6.780 1.00 85.69 190 ASN A O 1
ATOM 1542 N N . GLY A 1 191 ? 5.252 -20.375 4.788 1.00 89.94 191 GLY A N 1
ATOM 1543 C CA . GLY A 1 191 ? 3.863 -20.838 4.735 1.00 89.94 191 GLY A CA 1
ATOM 1544 C C . GLY A 1 191 ? 2.868 -19.837 4.138 1.00 89.94 191 GLY A C 1
ATOM 1545 O O . GLY A 1 191 ? 1.728 -20.213 3.872 1.00 89.94 191 GLY A O 1
ATOM 1546 N N . ASP A 1 192 ? 3.276 -18.594 3.863 1.00 92.06 192 ASP A N 1
ATOM 1547 C CA 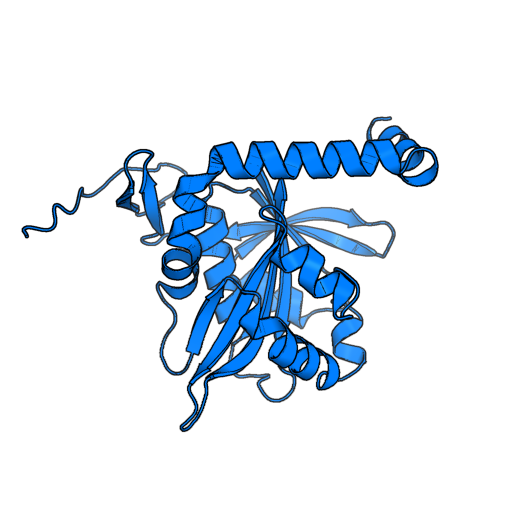. ASP A 1 192 ? 2.395 -17.595 3.253 1.00 92.06 192 ASP A CA 1
ATOM 1548 C C . ASP A 1 192 ? 2.072 -17.932 1.794 1.00 92.06 192 ASP A C 1
ATOM 1550 O O . ASP A 1 192 ? 2.920 -18.401 1.034 1.00 92.06 192 ASP A O 1
ATOM 1554 N N . CYS A 1 193 ? 0.866 -17.595 1.349 1.00 93.50 193 CYS A N 1
ATOM 1555 C CA . CYS A 1 193 ? 0.503 -17.648 -0.062 1.00 93.50 193 CYS A CA 1
ATOM 1556 C C . CYS A 1 193 ? 0.945 -16.361 -0.763 1.00 93.50 193 CYS A C 1
ATOM 1558 O O . CYS A 1 193 ? 0.475 -15.272 -0.421 1.00 93.50 193 CYS A O 1
ATOM 1560 N N . LEU A 1 194 ? 1.797 -16.477 -1.784 1.00 95.75 194 LEU A N 1
ATOM 1561 C CA . LEU A 1 194 ? 2.021 -15.394 -2.736 1.00 95.75 194 LEU A CA 1
ATOM 1562 C C . LEU A 1 194 ? 0.842 -15.354 -3.707 1.00 95.75 194 LEU A C 1
ATOM 1564 O O . LEU A 1 194 ? 0.644 -16.286 -4.489 1.00 95.75 194 LEU A O 1
ATOM 1568 N N . VAL A 1 195 ? 0.088 -14.260 -3.676 1.00 95.31 195 VAL A N 1
ATOM 1569 C CA . VAL A 1 195 ? -1.082 -14.059 -4.528 1.00 95.31 195 VAL A CA 1
ATOM 1570 C C . VAL A 1 195 ? -0.865 -12.903 -5.492 1.00 95.31 195 VAL A C 1
ATOM 1572 O O . VAL A 1 195 ? -0.367 -11.838 -5.113 1.00 95.31 195 VAL A O 1
ATOM 1575 N N . ARG A 1 196 ? -1.277 -13.101 -6.742 1.00 95.94 196 ARG A N 1
ATOM 1576 C CA . ARG A 1 196 ? -1.505 -12.017 -7.694 1.00 95.94 196 ARG A CA 1
ATOM 1577 C C . ARG A 1 196 ? -2.931 -11.515 -7.513 1.00 95.94 196 ARG A C 1
ATOM 1579 O O . ARG A 1 196 ? -3.866 -12.307 -7.438 1.00 95.94 196 ARG A O 1
ATOM 1586 N N . CYS A 1 197 ? -3.079 -10.201 -7.412 1.00 94.12 197 CYS A N 1
ATOM 1587 C CA . CYS A 1 197 ? -4.356 -9.531 -7.219 1.00 94.12 197 CYS A CA 1
ATOM 1588 C C . CYS A 1 197 ? -4.744 -8.798 -8.503 1.00 94.12 197 CYS A C 1
ATOM 1590 O O . CYS A 1 197 ? -3.993 -7.943 -8.965 1.00 94.12 197 CYS A O 1
ATOM 1592 N N . MET A 1 198 ? -5.915 -9.099 -9.051 1.00 91.94 198 MET A N 1
ATOM 1593 C CA . MET A 1 198 ? -6.479 -8.421 -10.218 1.00 91.94 198 MET A CA 1
ATOM 1594 C C . MET A 1 198 ? -7.691 -7.613 -9.760 1.00 91.94 198 MET A C 1
ATOM 1596 O O . MET A 1 198 ? -8.567 -8.154 -9.086 1.00 91.94 198 MET A O 1
ATOM 1600 N N . SER A 1 199 ? -7.702 -6.309 -10.039 1.00 87.44 199 SER A N 1
ATOM 1601 C CA . SER A 1 199 ? -8.789 -5.417 -9.628 1.00 87.44 199 SER A CA 1
ATOM 1602 C C . SER A 1 199 ? -10.129 -5.903 -10.191 1.00 87.44 199 SER A C 1
ATOM 1604 O O . SER A 1 199 ? -10.224 -6.213 -11.376 1.00 87.44 199 SER A O 1
ATOM 1606 N N . LYS A 1 200 ? -11.157 -5.993 -9.336 1.00 81.56 200 LYS A N 1
ATOM 1607 C CA . LYS A 1 200 ? -12.532 -6.322 -9.757 1.00 81.56 200 LYS A CA 1
ATOM 1608 C C . LYS A 1 200 ? -13.304 -5.112 -10.267 1.00 81.56 200 LYS A C 1
ATOM 1610 O O . LYS A 1 200 ? -14.310 -5.276 -10.953 1.00 81.56 200 LYS A O 1
ATOM 1615 N N . ASP A 1 201 ? -12.898 -3.910 -9.863 1.00 67.56 201 ASP A N 1
ATOM 1616 C CA . ASP A 1 201 ? -13.625 -2.697 -10.217 1.00 67.56 201 ASP A CA 1
ATOM 1617 C C . ASP A 1 201 ? -13.181 -2.229 -11.605 1.00 67.56 201 ASP A C 1
ATOM 1619 O O . ASP A 1 201 ? -12.052 -1.801 -11.823 1.00 67.56 201 ASP A O 1
ATOM 1623 N N . VAL A 1 202 ? -14.112 -2.327 -12.547 1.00 52.69 202 VAL A N 1
ATOM 1624 C CA . VAL A 1 202 ? -14.006 -1.870 -13.934 1.00 52.69 202 VAL A CA 1
ATOM 1625 C C . VAL A 1 202 ? -14.550 -0.439 -14.005 1.00 52.69 202 VAL A C 1
ATOM 1627 O O . VAL A 1 202 ? -15.643 -0.225 -14.525 1.00 52.69 202 VAL A O 1
ATOM 1630 N N . ARG A 1 203 ? -13.888 0.562 -13.398 1.00 50.53 203 ARG A N 1
ATOM 1631 C CA . ARG A 1 203 ? -14.402 1.953 -13.409 1.00 50.53 203 ARG A CA 1
ATOM 1632 C C . ARG A 1 203 ? -13.323 3.039 -13.398 1.00 50.53 203 ARG A C 1
ATOM 1634 O O . ARG A 1 203 ? -12.380 2.970 -12.625 1.00 50.53 203 ARG A O 1
ATOM 1641 N N . ASN A 1 204 ? -13.556 4.043 -14.253 1.00 47.78 204 ASN A N 1
ATOM 1642 C CA . ASN A 1 204 ? -13.029 5.415 -14.296 1.00 47.78 204 ASN A CA 1
ATOM 1643 C C . ASN A 1 204 ? -11.727 5.678 -13.531 1.00 47.78 204 ASN A C 1
ATOM 1645 O O . ASN A 1 204 ? -11.692 6.463 -12.584 1.00 47.78 204 ASN A O 1
ATOM 1649 N N . VAL A 1 205 ? -10.631 5.088 -13.997 1.00 53.22 205 VAL A N 1
ATOM 1650 C CA . VAL A 1 205 ? -9.305 5.483 -13.524 1.00 53.22 205 VAL A CA 1
ATOM 1651 C C . VAL A 1 205 ? -8.949 6.807 -14.193 1.00 53.22 205 VAL A C 1
ATOM 1653 O O . VAL A 1 205 ? -9.005 6.919 -15.421 1.00 53.22 205 VAL A O 1
ATOM 1656 N N . LYS A 1 206 ? -8.605 7.816 -13.387 1.00 55.78 206 LYS A N 1
ATOM 1657 C CA . LYS A 1 206 ? -7.944 9.027 -13.879 1.00 55.78 206 LYS A CA 1
ATOM 1658 C C . LYS A 1 206 ? -6.510 8.659 -14.229 1.00 55.78 206 LYS A C 1
ATOM 1660 O O . LYS A 1 206 ? -5.702 8.424 -13.336 1.00 55.78 206 LYS A O 1
ATOM 1665 N N . ILE A 1 207 ? -6.211 8.580 -15.516 1.00 56.81 207 ILE A N 1
ATOM 1666 C CA . ILE A 1 207 ? -4.855 8.346 -16.006 1.00 56.81 207 ILE A CA 1
ATOM 1667 C C . ILE A 1 207 ? -4.368 9.648 -16.620 1.00 56.81 207 ILE A C 1
ATOM 1669 O O . ILE A 1 207 ? -5.070 10.281 -17.411 1.00 56.81 207 ILE A O 1
ATOM 1673 N N . TYR A 1 208 ? -3.162 10.049 -16.244 1.00 56.56 208 TYR A N 1
ATOM 1674 C CA . TYR A 1 208 ? -2.525 11.253 -16.749 1.00 56.56 208 TYR A CA 1
ATOM 1675 C C . TYR A 1 208 ? -1.528 10.844 -17.823 1.00 56.56 208 TYR A C 1
ATOM 1677 O O . TYR A 1 208 ? -0.693 9.976 -17.594 1.00 56.56 208 TYR A O 1
ATOM 1685 N N . ASN A 1 209 ? -1.630 11.422 -19.020 1.00 54.38 209 ASN A N 1
ATOM 1686 C CA . ASN A 1 209 ? -0.675 11.112 -20.083 1.00 54.38 209 ASN A CA 1
ATOM 1687 C C . ASN A 1 209 ? 0.665 11.846 -19.880 1.00 54.38 209 ASN A C 1
ATOM 1689 O O . ASN A 1 209 ? 0.838 12.677 -18.985 1.00 54.38 209 ASN A O 1
ATOM 1693 N N . ARG A 1 210 ? 1.600 11.629 -20.816 1.00 45.28 210 ARG A N 1
ATOM 1694 C CA . ARG A 1 210 ? 2.896 12.325 -20.868 1.00 45.28 210 ARG A CA 1
ATOM 1695 C C . ARG A 1 210 ? 2.802 13.853 -21.023 1.00 45.28 210 ARG A C 1
ATOM 1697 O O . ARG A 1 210 ? 3.839 14.500 -21.035 1.00 45.28 210 ARG A O 1
ATOM 1704 N N . GLU A 1 211 ? 1.633 14.458 -21.131 1.00 53.41 211 GLU A N 1
ATOM 1705 C CA . GLU A 1 211 ? 1.442 15.912 -21.202 1.00 53.41 211 GLU A CA 1
ATOM 1706 C C . GLU A 1 211 ? 0.705 16.462 -19.968 1.00 53.41 211 GLU A C 1
ATOM 1708 O O . GLU A 1 211 ? 0.406 17.650 -19.925 1.00 53.41 211 GLU A O 1
ATOM 1713 N N . GLY A 1 212 ? 0.410 15.622 -18.964 1.00 53.28 212 GLY A N 1
ATOM 1714 C CA . GLY A 1 212 ? -0.348 16.014 -17.769 1.00 53.28 212 GLY A CA 1
ATOM 1715 C C . GLY A 1 212 ? -1.858 16.125 -18.003 1.00 53.28 212 GLY A C 1
ATOM 1716 O O . GLY A 1 212 ? -2.585 16.627 -17.148 1.00 53.28 212 GLY A O 1
ATOM 1717 N N . LYS A 1 213 ? -2.363 15.659 -19.151 1.00 53.25 213 LYS A N 1
ATOM 1718 C CA . LYS A 1 213 ? -3.803 15.638 -19.429 1.00 53.25 213 LYS A CA 1
ATOM 1719 C C . LYS A 1 213 ? -4.452 14.461 -18.713 1.00 53.25 213 LYS A C 1
ATOM 1721 O O . LYS A 1 213 ? -4.014 13.325 -18.884 1.00 53.25 213 LYS A O 1
ATOM 1726 N N . CYS A 1 214 ? -5.498 14.754 -17.943 1.00 53.41 214 CYS A N 1
ATOM 1727 C CA . CYS A 1 214 ? -6.319 13.770 -17.248 1.00 53.41 214 CYS A CA 1
ATOM 1728 C C . CYS A 1 214 ? -7.317 13.133 -18.220 1.00 53.41 214 CYS A C 1
ATOM 1730 O O . CYS A 1 214 ? -8.100 13.832 -18.868 1.00 53.41 214 CYS A O 1
ATOM 1732 N N . TYR A 1 215 ? -7.317 11.808 -18.278 1.00 56.00 215 TYR A N 1
ATOM 1733 C CA . TYR A 1 215 ? -8.296 11.020 -19.010 1.00 56.00 215 TYR A CA 1
ATOM 1734 C C . TYR A 1 215 ? -9.021 10.106 -18.036 1.00 56.00 215 TYR A C 1
ATOM 1736 O O . TYR A 1 215 ? -8.403 9.476 -17.180 1.00 56.00 215 TYR A O 1
ATOM 1744 N N . PHE A 1 216 ? -10.333 9.997 -18.205 1.00 55.62 216 PHE A N 1
ATOM 1745 C CA . PHE A 1 216 ? -11.118 8.973 -17.535 1.00 55.62 216 PHE A CA 1
ATOM 1746 C C . PHE A 1 216 ? -11.151 7.731 -18.421 1.00 55.62 216 PHE A C 1
ATOM 1748 O O . PHE A 1 216 ? -11.629 7.787 -19.557 1.00 55.62 216 PHE A O 1
ATOM 1755 N N . PHE A 1 217 ? -10.640 6.617 -17.902 1.00 53.69 217 PHE A N 1
ATOM 1756 C CA . PHE A 1 217 ? -10.685 5.335 -18.594 1.00 53.69 217 PHE A CA 1
ATOM 1757 C C . PHE A 1 217 ? -11.631 4.366 -17.889 1.00 53.69 217 PHE A C 1
ATOM 1759 O O . PHE A 1 217 ? -11.468 4.053 -16.708 1.00 53.69 217 PHE A O 1
ATOM 1766 N N . LEU A 1 218 ? -12.598 3.851 -18.647 1.00 43.69 218 LEU A N 1
ATOM 1767 C CA . LEU A 1 218 ? -13.378 2.679 -18.273 1.00 43.69 218 LEU A CA 1
ATOM 1768 C C . LEU A 1 218 ? -12.568 1.437 -18.684 1.00 43.69 218 LEU A C 1
ATOM 1770 O O . LEU A 1 218 ? -12.533 1.079 -19.859 1.00 43.69 218 LEU A O 1
ATOM 1774 N N . VAL A 1 219 ? -11.870 0.798 -17.742 1.00 44.97 219 VAL A N 1
ATOM 1775 C CA . VAL A 1 219 ? -11.071 -0.406 -18.041 1.00 44.97 219 VAL A CA 1
ATOM 1776 C C . VAL A 1 219 ? -11.982 -1.633 -18.072 1.00 44.97 219 VAL A C 1
ATOM 1778 O O . VAL A 1 219 ? -12.109 -2.342 -17.079 1.00 44.97 219 VAL A O 1
ATOM 1781 N N . VAL A 1 220 ? -12.638 -1.889 -19.208 1.00 37.91 220 VAL A N 1
ATOM 1782 C CA . VAL A 1 220 ? -13.416 -3.120 -19.433 1.00 37.91 220 VAL A CA 1
ATOM 1783 C C . VAL A 1 220 ? -12.537 -4.139 -20.156 1.00 37.91 220 V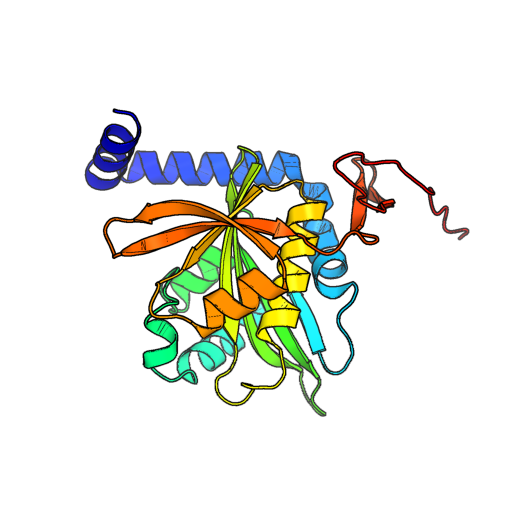AL A C 1
ATOM 1785 O O . VAL A 1 220 ? -12.114 -3.895 -21.281 1.00 37.91 220 VAL A O 1
ATOM 1788 N N . ASN A 1 221 ? -12.273 -5.288 -19.522 1.00 36.25 221 ASN A N 1
ATOM 1789 C CA . ASN A 1 221 ? -11.631 -6.463 -20.133 1.00 36.25 221 ASN A CA 1
ATOM 1790 C C . ASN A 1 221 ? -10.387 -6.155 -20.993 1.00 36.25 221 ASN A C 1
ATOM 1792 O O . ASN A 1 221 ? -10.393 -6.367 -22.203 1.00 36.25 221 ASN A O 1
ATOM 1796 N N . GLN A 1 222 ? -9.307 -5.685 -20.356 1.00 37.78 222 GLN A N 1
ATOM 1797 C CA . GLN A 1 222 ? -7.964 -5.521 -20.952 1.00 37.78 222 GLN A CA 1
ATOM 1798 C C . GLN A 1 222 ? -7.864 -4.626 -22.207 1.00 37.78 222 GLN A C 1
ATOM 1800 O O . GLN A 1 222 ? -6.793 -4.543 -22.805 1.00 37.78 222 GLN A O 1
ATOM 1805 N N . ALA A 1 223 ? -8.919 -3.899 -22.581 1.00 35.06 223 ALA A N 1
ATOM 1806 C CA . ALA A 1 223 ? -8.876 -2.903 -23.644 1.00 35.06 223 ALA A CA 1
ATOM 1807 C C . ALA A 1 223 ? -9.046 -1.498 -23.050 1.00 35.06 223 ALA A C 1
ATOM 1809 O O . ALA A 1 223 ? -10.137 -1.092 -22.650 1.00 35.06 223 ALA A O 1
ATOM 1810 N N . VAL A 1 224 ? -7.952 -0.738 -22.998 1.00 38.72 224 VAL A N 1
ATOM 1811 C CA . VAL A 1 224 ? -7.971 0.679 -22.619 1.00 38.72 224 VAL A CA 1
ATOM 1812 C C . VAL A 1 224 ? -8.449 1.479 -23.832 1.00 38.72 224 VAL A C 1
ATOM 1814 O O . VAL A 1 224 ? -7.716 1.633 -24.806 1.00 38.72 224 VAL A O 1
ATOM 1817 N N . THR A 1 225 ? -9.687 1.973 -23.801 1.00 36.06 225 THR A N 1
ATOM 1818 C CA . THR A 1 225 ? -10.211 2.895 -24.823 1.00 36.06 225 THR A CA 1
ATOM 1819 C C . THR A 1 225 ? -10.412 4.285 -24.209 1.00 36.06 225 THR A C 1
ATOM 1821 O O . THR A 1 225 ? -11.136 4.406 -23.220 1.00 36.06 225 THR A O 1
ATOM 1824 N N . PRO A 1 226 ? -9.760 5.346 -24.731 1.00 41.25 226 PRO A N 1
ATOM 1825 C CA . PRO A 1 226 ? -9.940 6.702 -24.216 1.00 41.25 226 PRO A CA 1
ATOM 1826 C C . PRO A 1 226 ? -11.345 7.188 -24.558 1.00 41.25 226 PRO A C 1
ATOM 1828 O O . PRO A 1 226 ? -11.698 7.243 -25.734 1.00 41.25 226 PRO A O 1
ATOM 1831 N N . GLN A 1 227 ? -12.151 7.530 -23.546 1.00 45.78 227 GLN A N 1
ATOM 1832 C CA . GLN A 1 227 ? -13.511 8.006 -23.801 1.00 45.78 227 GLN A CA 1
ATOM 1833 C C . GLN A 1 227 ? -13.578 9.519 -24.035 1.00 45.78 227 GLN A C 1
ATOM 1835 O O . GLN A 1 227 ? -14.222 9.906 -25.001 1.00 45.78 227 GLN A O 1
ATOM 1840 N N . PHE A 1 228 ? -12.896 10.382 -23.267 1.00 43.00 228 PHE A N 1
ATOM 1841 C CA . PHE A 1 228 ? -12.962 11.840 -23.490 1.00 43.00 228 PHE A CA 1
ATOM 1842 C C . PHE A 1 228 ? -11.715 12.596 -22.988 1.00 43.00 228 PHE A C 1
ATOM 1844 O O . PHE A 1 228 ? -11.215 12.326 -21.897 1.00 43.00 228 PHE A O 1
ATOM 1851 N N . GLU A 1 229 ? -11.238 13.572 -23.773 1.00 36.53 229 GLU A N 1
ATOM 1852 C CA . GLU A 1 229 ? -10.291 14.616 -23.345 1.00 36.53 229 GLU A CA 1
ATOM 1853 C C . GLU A 1 229 ? -11.115 15.761 -22.728 1.00 36.53 229 GLU A C 1
ATOM 1855 O O . GLU A 1 229 ? -11.826 16.470 -23.443 1.00 36.53 229 GLU A O 1
ATOM 1860 N N . LEU A 1 230 ? -11.070 15.945 -21.404 1.00 40.00 230 LEU A N 1
ATOM 1861 C CA . LEU A 1 230 ? -11.688 17.119 -20.783 1.00 40.00 230 LEU A CA 1
ATOM 1862 C C . LEU A 1 230 ? -10.784 18.332 -21.011 1.00 40.00 230 LEU A C 1
ATOM 1864 O O . LEU A 1 230 ? -9.793 18.538 -20.312 1.00 40.00 230 LEU A O 1
ATOM 1868 N N . ARG A 1 231 ? -11.145 19.158 -21.996 1.00 31.08 231 ARG A N 1
ATOM 1869 C CA . ARG A 1 231 ? -10.655 20.534 -22.079 1.00 31.08 231 ARG A CA 1
ATOM 1870 C C . ARG A 1 231 ? -11.384 21.348 -21.017 1.00 31.08 231 ARG A C 1
ATOM 1872 O O . ARG A 1 231 ? -12.546 21.695 -21.205 1.00 31.08 231 ARG A O 1
ATOM 1879 N N . TYR A 1 232 ? -10.716 21.650 -19.909 1.00 32.47 232 TYR A N 1
ATOM 1880 C CA . TYR A 1 232 ? -11.180 22.723 -19.037 1.00 32.47 232 TYR A CA 1
ATOM 1881 C C . TYR A 1 232 ? -11.061 24.038 -19.820 1.00 32.47 232 TYR A C 1
ATOM 1883 O O . TYR A 1 232 ? -9.963 24.443 -20.201 1.00 32.47 232 TYR A O 1
ATOM 1891 N N . ALA A 1 233 ? -12.202 24.655 -20.133 1.00 30.97 233 ALA A N 1
ATOM 1892 C CA . ALA A 1 233 ? -12.242 26.060 -20.511 1.00 30.97 233 ALA A CA 1
ATOM 1893 C C . ALA A 1 233 ? -11.849 26.887 -19.277 1.00 30.97 233 ALA A C 1
ATOM 1895 O O . ALA A 1 233 ? -12.275 26.557 -18.168 1.00 30.97 233 ALA A O 1
ATOM 1896 N N . ALA A 1 234 ? -10.975 27.869 -19.504 1.00 34.22 234 ALA A N 1
ATOM 1897 C CA . ALA A 1 234 ? -10.392 28.760 -18.504 1.00 34.22 234 ALA A CA 1
ATOM 1898 C C . ALA A 1 234 ? -11.434 29.526 -17.677 1.00 34.22 234 ALA A C 1
ATOM 1900 O O . ALA A 1 234 ? -12.520 29.822 -18.227 1.00 34.22 234 ALA A O 1
#

pLDDT: mean 82.2, std 17.28, range [30.97, 97.56]

Sequence (234 aa):
MIYELAYIIKERLSFIWDVIEWGNAKIFSLIYDKELQHLDEVIDGDIVSPYKMRVVNEKDIPALLMFFESQPKDSFNFFNPHKFDKCSIQKIVDNRVFITFVLTERQTNEDMIVGYAFMRSFVNGSAYRGYIVDAGHRGKDLAKIIGKGLNRVGDALDLKMYKSISPENIASMKVTQAMCDIEILKTLSNGDCLVRCMSKDVRNVKIYNREGKCYFFLVVNQAVTPQFELRYAA

InterPro domains:
  IPR016181 Acyl-CoA N-acyltransferase [SSF55729] (49-175)

Organism: NCBI:txid999419

Radius of gyration: 18.19 Å; chains: 1; bounding box: 44×50×44 Å

Foldseek 3Di:
DVVVVVVCCVVPPVVVVVVQLVVFQVLVCVVCVLVLVCLQCLLAVPPDPQKGKGWDAPVCLVLQLVQVVQADPVLCVFPPPDDSDSVTVVVLSPGNQWTKMFMWGDDPPDTHTFKIKTWRHGPVQEIEIDMGGRPVCPPVCVLLSNLQSVQSSSVLSVHFYKYWAAPVPVVNVVSQVVQFDWDFPDQDPVRTTIITGHGPDQFFRFHADPVRFTFTFRRDPNDTDTDDGDDPDD

Secondary structure (DSSP, 8-state):
-HHHHHHHHHHH-HHHHHHHHHHHHHHHHHHSHHHHHTHHHHHHTTPPTTEEEEE--GGGHHHHHHHHHHS-GGGGTT--SS--SHHHHHHHHT-TTEEEEEEEE--SSSPEEEEEEEEEEETTTEEEEEEEE-GGGTTSSHHHHHHHHHHHHHHHTT-EEEEEE-TT-HHHHHHHHHHEEEEEEEE-TTS-EEEEEEE-----EEEE-TTS-EEEE--BTTB--EEEE-----